Protein AF-A0A7S4S2N0-F1 (afdb_monomer_lite)

InterPro domains:
  IPR008011 Complex 1 LYR protein domain [PF05347] (11-69)

Structure (mmCIF, N/CA/C/O backbone):
data_AF-A0A7S4S2N0-F1
#
_entry.id   AF-A0A7S4S2N0-F1
#
loop_
_atom_site.group_PDB
_atom_site.id
_atom_site.type_symbol
_atom_site.label_atom_id
_atom_site.label_alt_id
_atom_site.label_comp_id
_atom_site.label_asym_id
_atom_site.label_entity_id
_atom_site.label_seq_id
_atom_site.pdbx_PDB_ins_code
_atom_site.Cartn_x
_atom_site.Cartn_y
_atom_site.Cartn_z
_atom_site.occupancy
_atom_site.B_iso_or_equiv
_atom_site.auth_seq_id
_atom_site.auth_comp_id
_atom_site.auth_asym_id
_atom_site.auth_atom_id
_atom_site.pdbx_PDB_model_num
ATOM 1 N N . MET A 1 1 ? -23.720 25.144 5.744 1.00 39.00 1 MET A N 1
ATOM 2 C CA . MET A 1 1 ? -22.690 24.247 5.183 1.00 39.00 1 MET A CA 1
ATOM 3 C C . MET A 1 1 ? -22.086 23.468 6.338 1.00 39.00 1 MET A C 1
ATOM 5 O O . MET A 1 1 ? -21.315 24.035 7.096 1.00 39.00 1 MET A O 1
ATOM 9 N N . GLN A 1 2 ? -22.540 22.234 6.559 1.00 34.19 2 GLN A N 1
ATOM 10 C CA . GLN A 1 2 ? -22.007 21.367 7.611 1.00 34.19 2 GLN A CA 1
ATOM 11 C C . GLN A 1 2 ? -20.698 20.764 7.105 1.00 34.19 2 GLN A C 1
ATOM 13 O O . GLN A 1 2 ? -20.710 19.821 6.316 1.00 34.19 2 GLN A O 1
ATOM 18 N N . SER A 1 3 ? -19.574 21.338 7.523 1.00 45.31 3 SER A N 1
ATOM 19 C CA . SER A 1 3 ? -18.269 20.690 7.458 1.00 45.31 3 SER A CA 1
ATOM 20 C C . SER A 1 3 ? -18.392 19.356 8.191 1.00 45.31 3 SER A C 1
ATOM 22 O O . SER A 1 3 ? -18.510 19.327 9.414 1.00 45.31 3 SER A O 1
ATOM 24 N N . HIS A 1 4 ? -18.441 18.252 7.445 1.00 44.16 4 HIS A N 1
ATOM 25 C CA . HIS A 1 4 ? -18.244 16.926 8.013 1.00 44.16 4 HIS A CA 1
ATOM 26 C C . HIS A 1 4 ? -16.818 16.924 8.555 1.00 44.16 4 HIS A C 1
ATOM 28 O O . HIS A 1 4 ? -15.862 16.750 7.801 1.00 44.16 4 HIS A O 1
ATOM 34 N N . ALA A 1 5 ? -16.660 17.241 9.841 1.00 56.06 5 ALA A N 1
ATOM 35 C CA . ALA A 1 5 ? -15.413 16.996 10.534 1.00 56.06 5 ALA A CA 1
ATOM 36 C C . ALA A 1 5 ? -15.112 15.513 10.305 1.00 56.06 5 ALA A C 1
ATOM 38 O O . ALA A 1 5 ? -15.935 14.671 10.660 1.00 56.06 5 ALA A O 1
ATOM 39 N N . ASN A 1 6 ? -14.013 15.221 9.604 1.00 67.06 6 ASN A N 1
ATOM 40 C CA . ASN A 1 6 ? -13.567 13.859 9.341 1.00 67.06 6 ASN A CA 1
ATOM 41 C C . ASN A 1 6 ? -13.319 13.194 10.693 1.00 67.06 6 ASN A C 1
ATOM 43 O O . ASN A 1 6 ? -12.246 13.343 11.276 1.00 67.06 6 ASN A O 1
ATOM 47 N N . GLU A 1 7 ? -14.340 12.526 11.218 1.00 80.88 7 GLU A N 1
ATOM 48 C CA . GLU A 1 7 ? -14.240 11.802 12.467 1.00 80.88 7 GLU A CA 1
ATOM 49 C C . GLU A 1 7 ? -13.175 10.726 12.287 1.00 80.88 7 GLU A C 1
ATOM 51 O O . GLU A 1 7 ? -13.220 9.916 11.352 1.00 80.88 7 GLU A O 1
ATOM 56 N N . ILE A 1 8 ? -12.167 10.747 13.158 1.00 86.94 8 ILE A N 1
ATOM 57 C CA . ILE A 1 8 ? -11.121 9.737 13.118 1.00 86.94 8 ILE A CA 1
ATOM 58 C C . ILE A 1 8 ? -11.738 8.437 13.611 1.00 86.94 8 ILE A C 1
ATOM 60 O O . ILE A 1 8 ? -11.900 8.210 14.810 1.00 86.94 8 ILE A O 1
ATOM 64 N N . THR A 1 9 ? -12.051 7.556 12.670 1.00 90.00 9 THR A N 1
ATOM 65 C CA . THR A 1 9 ? -12.516 6.214 12.996 1.00 90.00 9 THR A CA 1
ATOM 66 C C . THR A 1 9 ? -11.334 5.268 13.188 1.00 90.00 9 THR A C 1
ATOM 68 O O . THR A 1 9 ? -10.261 5.429 12.595 1.00 90.00 9 THR A O 1
ATOM 71 N N . ARG A 1 10 ? -11.553 4.197 13.959 1.00 85.75 10 ARG A N 1
ATOM 72 C CA . ARG A 1 10 ? -10.602 3.079 14.064 1.00 85.75 10 ARG A CA 1
ATOM 73 C C . ARG A 1 10 ? -10.224 2.519 12.689 1.00 85.75 10 ARG A C 1
ATOM 75 O O . ARG A 1 10 ? -9.077 2.133 12.489 1.00 85.75 10 ARG A O 1
ATOM 82 N N . GLN A 1 11 ? -11.170 2.490 11.748 1.00 83.94 11 GLN A N 1
ATOM 83 C CA . GLN A 1 11 ? -10.921 2.001 10.392 1.00 83.94 11 GLN A CA 1
ATOM 84 C C . GLN A 1 11 ? -9.956 2.907 9.630 1.00 83.94 11 GLN A C 1
ATOM 86 O O . GLN A 1 11 ? -9.038 2.403 8.993 1.00 83.94 11 GLN A O 1
ATOM 91 N N . THR A 1 12 ? -10.086 4.227 9.767 1.00 88.94 12 THR A N 1
ATOM 92 C CA . THR A 1 12 ? -9.158 5.190 9.158 1.00 88.94 12 THR A CA 1
ATOM 93 C C . THR A 1 12 ? -7.728 4.993 9.672 1.00 88.94 12 THR A C 1
ATOM 95 O O . THR A 1 12 ? -6.783 4.991 8.885 1.00 88.94 12 THR A O 1
ATOM 98 N N . ILE A 1 13 ? -7.561 4.765 10.980 1.00 91.12 13 ILE A N 1
ATOM 99 C CA . ILE A 1 13 ? -6.245 4.520 11.595 1.00 91.12 13 ILE A CA 1
ATOM 100 C C . ILE A 1 13 ? -5.651 3.196 11.105 1.00 91.12 13 ILE A C 1
ATOM 102 O O . ILE A 1 13 ? -4.482 3.153 10.723 1.00 91.12 13 ILE A O 1
ATOM 106 N N . LEU A 1 14 ? -6.446 2.121 11.091 1.00 88.50 14 LEU A N 1
ATOM 107 C CA . LEU A 1 14 ? -5.999 0.827 10.574 1.00 88.50 14 LEU A CA 1
ATOM 108 C C . LEU A 1 14 ? -5.617 0.922 9.099 1.00 88.50 14 LEU A C 1
ATOM 110 O O . LEU A 1 14 ? -4.581 0.403 8.706 1.00 88.50 14 LEU A O 1
ATOM 114 N N . HIS A 1 15 ? -6.406 1.626 8.293 1.00 88.00 15 HIS A N 1
ATOM 115 C CA . HIS A 1 15 ? -6.104 1.847 6.886 1.00 88.00 15 HIS A CA 1
ATOM 116 C C . HIS A 1 15 ? -4.772 2.589 6.698 1.00 88.00 15 HIS A C 1
ATOM 118 O O . HIS A 1 15 ? -3.944 2.177 5.886 1.00 88.00 15 HIS A O 1
ATOM 124 N N . LEU A 1 16 ? -4.519 3.639 7.486 1.00 94.00 16 LEU A N 1
ATOM 125 C CA . LEU A 1 16 ? -3.242 4.352 7.452 1.00 94.00 16 LEU A CA 1
ATOM 126 C C . LEU A 1 16 ? -2.070 3.444 7.852 1.00 94.00 16 LEU A C 1
ATOM 128 O O . LEU A 1 16 ? -1.062 3.404 7.150 1.00 94.00 16 LEU A O 1
ATOM 132 N N . TYR A 1 17 ? -2.222 2.672 8.929 1.00 93.06 17 TYR A N 1
ATOM 133 C CA . TYR A 1 17 ? -1.221 1.704 9.380 1.00 93.06 17 TYR A CA 1
ATOM 134 C C . TYR A 1 17 ? -0.858 0.692 8.285 1.00 93.06 17 TYR A C 1
ATOM 136 O O . TYR A 1 17 ? 0.320 0.498 7.974 1.00 93.06 17 TYR A O 1
ATOM 144 N N . LYS A 1 18 ? -1.873 0.100 7.646 1.00 89.12 18 LYS A N 1
ATOM 145 C CA . LYS A 1 18 ? -1.707 -0.863 6.551 1.00 89.12 18 LYS A CA 1
ATOM 146 C C . LYS A 1 18 ? -0.973 -0.240 5.362 1.00 89.12 18 LYS A C 1
ATOM 148 O O . LYS A 1 18 ? -0.023 -0.826 4.843 1.00 89.12 18 LYS A O 1
ATOM 153 N N . ARG A 1 19 ? -1.327 0.995 4.983 1.00 91.94 19 ARG A N 1
ATOM 154 C CA . ARG A 1 19 ? -0.626 1.740 3.922 1.00 91.94 19 ARG A CA 1
ATOM 155 C C . ARG A 1 19 ? 0.847 1.992 4.252 1.00 91.94 19 ARG A C 1
ATOM 157 O O . ARG A 1 19 ? 1.685 1.857 3.361 1.00 91.94 19 ARG A O 1
ATOM 164 N N . CYS A 1 20 ? 1.178 2.305 5.505 1.00 94.31 20 CYS A N 1
ATOM 165 C CA . CYS A 1 20 ? 2.568 2.453 5.945 1.00 94.31 20 CYS A CA 1
ATOM 166 C C . CYS A 1 20 ? 3.357 1.145 5.806 1.00 94.31 20 CYS A C 1
ATOM 168 O O . CYS A 1 20 ? 4.454 1.151 5.247 1.00 94.31 20 CYS A O 1
ATOM 170 N N . LEU A 1 21 ? 2.788 0.013 6.233 1.00 91.31 21 LEU A N 1
ATOM 171 C CA . LEU A 1 21 ? 3.431 -1.295 6.074 1.00 91.31 21 LEU A CA 1
ATOM 172 C C . LEU A 1 21 ? 3.603 -1.691 4.602 1.00 91.31 21 LEU A C 1
ATOM 174 O O . LEU A 1 21 ? 4.676 -2.158 4.215 1.00 91.31 21 LEU A O 1
ATOM 178 N N . LYS A 1 22 ? 2.587 -1.454 3.762 1.00 88.44 22 LYS A N 1
ATOM 179 C CA . LYS A 1 22 ? 2.668 -1.683 2.310 1.00 88.44 22 LYS A CA 1
ATOM 180 C C . LYS A 1 22 ? 3.804 -0.868 1.689 1.00 88.44 22 LYS A C 1
ATOM 182 O O . LYS A 1 22 ? 4.599 -1.402 0.920 1.00 88.44 22 LYS A O 1
ATOM 187 N N . SER A 1 23 ? 3.921 0.409 2.055 1.00 91.81 23 SER A N 1
ATOM 188 C CA . SER A 1 23 ? 5.011 1.270 1.586 1.00 91.81 23 SER A CA 1
ATOM 189 C C . SER A 1 23 ? 6.380 0.735 2.034 1.00 91.81 23 SER A C 1
ATOM 191 O O . SER A 1 23 ? 7.274 0.561 1.207 1.00 91.81 23 SER A O 1
ATOM 193 N N . ALA A 1 24 ? 6.523 0.325 3.301 1.00 92.50 24 ALA A N 1
ATOM 194 C CA . ALA A 1 24 ? 7.751 -0.304 3.797 1.00 92.50 24 ALA A CA 1
ATOM 195 C C . ALA A 1 24 ? 8.131 -1.574 3.010 1.00 92.50 24 ALA A C 1
ATOM 197 O O . ALA A 1 24 ? 9.301 -1.760 2.676 1.00 92.50 24 ALA A O 1
ATOM 198 N N . ASN A 1 25 ? 7.160 -2.409 2.626 1.00 88.06 25 ASN A N 1
ATOM 199 C CA . ASN A 1 25 ? 7.405 -3.622 1.835 1.00 88.06 25 ASN A CA 1
ATOM 200 C C . ASN A 1 25 ? 8.003 -3.357 0.449 1.00 88.06 25 ASN A C 1
ATOM 202 O O . ASN A 1 25 ? 8.715 -4.211 -0.081 1.00 88.06 25 ASN A O 1
ATOM 206 N N . ARG A 1 26 ? 7.789 -2.164 -0.117 1.00 87.88 26 ARG A N 1
ATOM 207 C CA . ARG A 1 26 ? 8.370 -1.756 -1.407 1.00 87.88 26 ARG A CA 1
ATOM 208 C C . ARG A 1 26 ? 9.853 -1.389 -1.304 1.00 87.88 26 ARG A C 1
ATOM 210 O O . ARG A 1 26 ? 10.491 -1.110 -2.322 1.00 87.88 26 ARG A O 1
ATOM 217 N N . ILE A 1 27 ? 10.432 -1.368 -0.101 1.00 89.38 27 ILE A N 1
ATOM 218 C CA . ILE A 1 27 ? 11.864 -1.134 0.093 1.00 89.38 27 ILE A CA 1
ATOM 219 C C . ILE A 1 27 ? 12.648 -2.373 -0.390 1.00 89.38 27 ILE A C 1
ATOM 221 O O . ILE A 1 27 ? 12.419 -3.474 0.117 1.00 89.38 27 ILE A O 1
ATOM 225 N N . PRO A 1 28 ? 13.591 -2.231 -1.345 1.00 86.81 28 PRO A N 1
ATOM 226 C CA . PRO A 1 28 ? 14.364 -3.351 -1.884 1.00 86.81 28 PRO A CA 1
ATOM 227 C C . PRO A 1 28 ? 15.290 -4.006 -0.857 1.00 86.81 28 PRO A C 1
ATOM 229 O O . PRO A 1 28 ? 15.389 -5.228 -0.833 1.00 86.81 28 PRO A O 1
ATOM 232 N N . SER A 1 29 ? 15.945 -3.212 -0.002 1.00 92.31 29 SER A N 1
ATOM 233 C CA . SER A 1 29 ? 16.803 -3.739 1.065 1.00 92.31 29 SER A CA 1
ATOM 234 C C . SER A 1 29 ? 15.953 -4.393 2.154 1.00 92.31 29 SER A C 1
ATOM 236 O O . SER A 1 29 ? 15.053 -3.760 2.708 1.00 92.31 29 SER A O 1
ATOM 238 N N . ILE A 1 30 ? 16.252 -5.657 2.461 1.00 90.06 30 ILE A N 1
ATOM 239 C CA . ILE A 1 30 ? 15.541 -6.440 3.478 1.00 90.06 30 ILE A CA 1
ATOM 240 C C . ILE A 1 30 ? 15.757 -5.835 4.867 1.00 90.06 30 ILE A C 1
ATOM 242 O O . ILE A 1 30 ? 14.791 -5.641 5.598 1.00 90.06 30 ILE A O 1
ATOM 246 N N . GLU A 1 31 ? 16.994 -5.476 5.211 1.00 92.94 31 GLU A N 1
ATOM 247 C CA . GLU A 1 31 ? 17.323 -4.863 6.505 1.00 92.94 31 GLU A CA 1
ATOM 248 C C . GLU A 1 31 ? 16.555 -3.555 6.710 1.00 92.94 31 GLU A C 1
ATOM 250 O O . GLU A 1 31 ? 15.905 -3.359 7.736 1.00 92.94 31 GLU A O 1
ATOM 255 N N . GLN A 1 32 ? 16.550 -2.687 5.693 1.00 91.25 32 GLN A N 1
ATOM 256 C CA . GLN A 1 32 ? 15.797 -1.436 5.749 1.00 91.25 32 GLN A CA 1
ATOM 257 C C . GLN A 1 32 ? 14.291 -1.694 5.835 1.00 91.25 32 GLN A C 1
ATOM 259 O O . GLN A 1 32 ? 13.607 -1.025 6.602 1.00 91.25 32 GLN A O 1
ATOM 264 N N . ARG A 1 33 ? 13.763 -2.669 5.087 1.00 92.38 33 ARG A N 1
ATOM 265 C CA . ARG A 1 33 ? 12.347 -3.047 5.154 1.00 92.38 33 ARG A CA 1
ATOM 266 C C . ARG A 1 33 ? 11.944 -3.447 6.570 1.00 92.38 33 ARG A C 1
ATOM 268 O O . ARG A 1 33 ? 10.968 -2.902 7.074 1.00 92.38 33 ARG A O 1
ATOM 275 N N . LEU A 1 34 ? 12.696 -4.346 7.206 1.00 90.00 34 LEU A N 1
ATOM 276 C CA . LEU A 1 34 ? 12.420 -4.801 8.572 1.00 90.00 34 LEU A CA 1
ATOM 277 C C . LEU A 1 34 ? 12.488 -3.640 9.569 1.00 90.00 34 LEU A C 1
ATOM 279 O O . LEU A 1 34 ? 11.567 -3.457 10.360 1.00 90.00 34 LEU A O 1
ATOM 283 N N . MET A 1 35 ? 13.521 -2.801 9.463 1.00 95.62 35 MET A N 1
ATOM 284 C CA . MET A 1 35 ? 13.670 -1.608 10.297 1.00 95.62 35 MET A CA 1
ATOM 285 C C . MET A 1 35 ? 12.466 -0.658 10.160 1.00 95.62 35 MET A C 1
ATOM 287 O O . MET A 1 35 ? 11.925 -0.193 11.161 1.00 95.62 35 MET A O 1
ATOM 291 N N . TYR A 1 36 ? 12.014 -0.373 8.934 1.00 94.19 36 TYR A N 1
ATOM 292 C CA . TYR A 1 36 ? 10.857 0.500 8.708 1.00 94.19 36 TYR A CA 1
ATOM 293 C C . TYR A 1 36 ? 9.540 -0.141 9.159 1.00 94.19 36 TYR A C 1
ATOM 295 O O . TYR A 1 36 ? 8.684 0.558 9.698 1.00 94.19 36 TYR A O 1
ATOM 303 N N . GLN A 1 37 ? 9.369 -1.453 8.980 1.00 91.50 37 GLN A N 1
ATOM 304 C CA . GLN A 1 37 ? 8.209 -2.173 9.507 1.00 91.50 37 GLN A CA 1
ATOM 305 C C . GLN A 1 37 ? 8.141 -2.068 11.033 1.00 91.50 37 GLN A C 1
ATOM 307 O O . GLN A 1 37 ? 7.090 -1.712 11.564 1.00 91.50 37 GLN A O 1
ATOM 312 N N . GLU A 1 38 ? 9.250 -2.319 11.733 1.00 92.94 38 GLU A N 1
ATOM 313 C CA . GLU A 1 38 ? 9.323 -2.200 13.191 1.00 92.94 38 GLU A CA 1
ATOM 314 C C . GLU A 1 38 ? 9.059 -0.760 13.647 1.00 92.94 38 GLU A C 1
ATOM 316 O O . GLU A 1 38 ? 8.256 -0.536 14.554 1.00 92.94 38 GLU A O 1
ATOM 321 N N . TYR A 1 39 ? 9.647 0.228 12.965 1.00 94.88 39 TYR A N 1
ATOM 322 C CA . TYR A 1 39 ? 9.410 1.645 13.240 1.00 94.88 39 TYR A CA 1
ATOM 323 C C . TYR A 1 39 ? 7.924 2.020 13.128 1.00 94.88 39 TYR A C 1
ATOM 325 O O . TYR A 1 39 ? 7.378 2.675 14.019 1.00 94.88 39 TYR A O 1
ATOM 333 N N . VAL A 1 40 ? 7.248 1.574 12.063 1.00 94.69 40 VAL A N 1
ATOM 334 C CA . VAL A 1 40 ? 5.807 1.797 11.867 1.00 94.69 40 VAL A CA 1
ATOM 335 C C . VAL A 1 40 ? 5.005 1.090 12.962 1.00 94.69 40 VAL A C 1
ATOM 337 O O . VAL A 1 40 ? 4.167 1.717 13.609 1.00 94.69 40 VAL A O 1
ATOM 340 N N . GLN A 1 41 ? 5.276 -0.191 13.219 1.00 93.00 41 GLN A N 1
ATOM 341 C CA . GLN A 1 41 ? 4.591 -0.974 14.253 1.00 93.00 41 GLN A CA 1
ATOM 342 C C . GLN A 1 41 ? 4.683 -0.316 15.629 1.00 93.00 41 GLN A C 1
ATOM 344 O O . GLN A 1 41 ? 3.670 -0.118 16.302 1.00 93.00 41 GLN A O 1
ATOM 349 N N . GLU A 1 42 ? 5.889 0.064 16.030 1.00 94.50 42 GLU A N 1
ATOM 350 C CA . GLU A 1 42 ? 6.155 0.689 17.317 1.00 94.50 42 GLU A CA 1
ATOM 351 C C . GLU A 1 42 ? 5.544 2.097 17.401 1.00 94.50 42 GLU A C 1
ATOM 353 O O . GLU A 1 42 ? 4.956 2.470 18.420 1.00 94.50 42 GLU A O 1
ATOM 358 N N . GLY A 1 43 ? 5.591 2.865 16.308 1.00 95.00 43 GLY A N 1
ATOM 359 C CA . GLY A 1 43 ? 4.991 4.194 16.215 1.00 95.00 43 GLY A CA 1
ATOM 360 C C . GLY A 1 43 ? 3.480 4.204 16.465 1.00 95.00 43 GLY A C 1
ATOM 361 O O . GLY A 1 43 ? 2.993 5.085 17.183 1.00 95.00 43 GLY A O 1
ATOM 362 N N . PHE A 1 44 ? 2.758 3.219 15.918 1.00 94.88 44 PHE A N 1
ATOM 363 C CA . PHE A 1 44 ? 1.322 3.033 16.152 1.00 94.88 44 PHE A CA 1
ATOM 364 C C . PHE A 1 44 ? 1.040 2.417 17.527 1.00 94.88 44 PHE A C 1
ATOM 366 O O . PHE A 1 44 ? 0.118 2.856 18.215 1.00 94.88 44 PHE A O 1
ATOM 373 N N . ARG A 1 45 ? 1.857 1.456 17.980 1.00 94.44 45 ARG A N 1
ATOM 374 C CA . ARG A 1 45 ? 1.704 0.810 19.294 1.00 94.44 45 ARG A CA 1
ATOM 375 C C . ARG A 1 45 ? 1.808 1.809 20.446 1.00 94.44 45 ARG A C 1
ATOM 377 O O . ARG A 1 45 ? 0.948 1.802 21.321 1.00 94.44 45 ARG A O 1
ATOM 384 N N . ARG A 1 46 ? 2.794 2.713 20.419 1.00 95.25 46 ARG A N 1
ATOM 385 C CA . ARG A 1 46 ? 2.974 3.767 21.442 1.00 95.25 46 ARG A CA 1
ATOM 386 C C . ARG A 1 46 ? 1.790 4.721 21.555 1.00 95.25 46 ARG A C 1
ATOM 388 O O . ARG A 1 46 ? 1.608 5.356 22.586 1.00 95.25 46 ARG A O 1
ATOM 395 N N . LYS A 1 47 ? 1.009 4.848 20.485 1.00 94.44 47 LYS A N 1
ATOM 396 C CA . LYS A 1 47 ? -0.121 5.775 20.383 1.00 94.44 47 LYS A CA 1
ATOM 397 C C . LYS A 1 47 ? -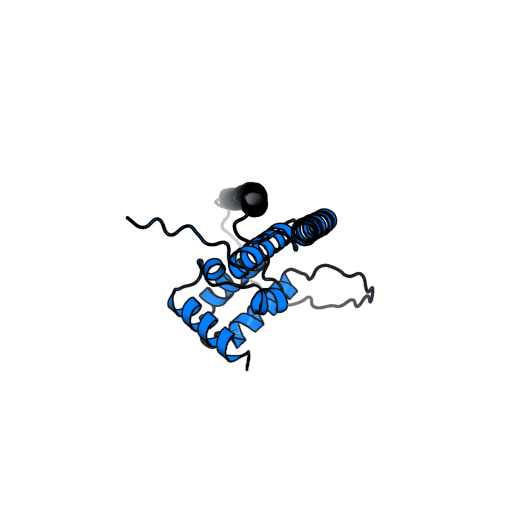1.473 5.072 20.473 1.00 94.44 47 LYS A C 1
ATOM 399 O O . LYS A 1 47 ? -2.499 5.711 20.272 1.00 94.44 47 LYS A O 1
ATOM 404 N N . ARG A 1 48 ? -1.481 3.771 20.787 1.00 91.19 48 ARG A N 1
ATOM 405 C CA . ARG A 1 48 ? -2.691 2.939 20.829 1.00 91.19 48 ARG A CA 1
ATOM 406 C C . ARG A 1 48 ? -3.738 3.466 21.806 1.00 91.19 48 ARG A C 1
ATOM 408 O O . ARG A 1 48 ? -4.926 3.364 21.524 1.00 91.19 48 ARG A O 1
ATOM 415 N N . ASP A 1 49 ? -3.292 4.017 22.929 1.00 92.62 49 ASP A N 1
ATOM 416 C CA . ASP A 1 49 ? -4.177 4.434 24.016 1.00 92.62 49 ASP A CA 1
ATOM 417 C C . ASP A 1 49 ? -4.628 5.906 23.874 1.00 92.62 49 ASP A C 1
ATOM 419 O O . ASP A 1 49 ? -5.329 6.428 24.740 1.00 92.62 49 ASP A O 1
ATOM 423 N N . LEU A 1 50 ? -4.258 6.587 22.776 1.00 91.50 50 LEU A N 1
ATOM 424 C CA . LEU A 1 50 ? -4.760 7.928 22.475 1.00 91.50 50 LEU A CA 1
ATOM 425 C C . LEU A 1 50 ? -6.241 7.871 22.092 1.00 91.50 50 LEU A C 1
ATOM 427 O O . LEU A 1 50 ? -6.648 7.109 21.213 1.00 91.50 50 LEU A O 1
ATOM 431 N N . TRP A 1 51 ? -7.047 8.732 22.709 1.00 88.00 51 TRP A N 1
ATOM 432 C CA . TRP A 1 51 ? -8.452 8.861 22.340 1.00 88.00 51 TRP A CA 1
ATOM 433 C C . TRP A 1 51 ? -8.619 9.533 20.979 1.00 88.00 51 TRP A C 1
ATOM 435 O O . TRP A 1 51 ? -7.905 10.482 20.630 1.00 88.00 51 TRP A O 1
ATOM 445 N N . ALA A 1 52 ? -9.609 9.043 20.231 1.00 83.38 52 ALA A N 1
ATOM 446 C CA . ALA A 1 52 ? -10.017 9.628 18.964 1.00 83.38 52 ALA A CA 1
ATOM 447 C C . ALA A 1 52 ? -10.377 11.112 19.147 1.00 83.38 52 ALA A C 1
ATOM 449 O O . ALA A 1 52 ? -10.899 11.515 20.186 1.00 83.38 52 ALA A O 1
ATOM 450 N N . ASN A 1 53 ? -10.086 11.923 18.128 1.00 85.31 53 ASN A N 1
ATOM 451 C CA . ASN A 1 53 ? -10.375 13.363 18.073 1.00 85.31 53 ASN A CA 1
ATOM 452 C C . ASN A 1 53 ? -9.619 14.248 19.085 1.00 85.31 53 ASN A C 1
ATOM 454 O O . ASN A 1 53 ? -9.892 15.444 19.175 1.00 85.31 53 ASN A O 1
ATOM 458 N N . THR A 1 54 ? -8.637 13.712 19.815 1.00 91.81 54 THR A N 1
ATOM 459 C CA . THR A 1 54 ? -7.706 14.554 20.580 1.00 91.81 54 THR A CA 1
ATOM 460 C C . THR A 1 54 ? -6.733 15.277 19.636 1.00 91.81 54 THR A C 1
ATOM 462 O O . THR A 1 54 ? -6.346 14.704 18.611 1.00 91.81 54 THR A O 1
ATOM 465 N N . PRO A 1 55 ? -6.279 16.506 19.957 1.00 92.12 55 PRO A N 1
ATOM 466 C CA . PRO A 1 55 ? -5.247 17.195 19.175 1.00 92.12 55 PRO A CA 1
ATOM 467 C C . PRO A 1 55 ? -3.983 16.349 18.980 1.00 92.12 55 PRO A C 1
ATOM 469 O O . PRO A 1 55 ? -3.377 16.369 17.914 1.00 92.12 55 PRO A O 1
ATOM 472 N N . GLN A 1 56 ? -3.622 15.550 19.987 1.00 93.19 56 GLN A N 1
ATOM 473 C CA . GLN A 1 56 ? -2.490 14.629 19.943 1.00 93.19 56 GLN A CA 1
ATOM 474 C C . GLN A 1 56 ? -2.711 13.487 18.942 1.00 93.19 56 GLN A C 1
ATOM 476 O O . GLN A 1 56 ? -1.794 13.157 18.193 1.00 93.19 56 GLN A O 1
ATOM 481 N N . ALA A 1 57 ? -3.911 12.895 18.894 1.00 91.50 57 ALA A N 1
ATOM 482 C CA . ALA A 1 57 ? -4.240 11.867 17.906 1.00 91.50 57 ALA A CA 1
ATOM 483 C C . ALA A 1 57 ? -4.269 12.436 16.479 1.00 91.50 57 ALA A C 1
ATOM 485 O O . ALA A 1 57 ? -3.754 11.805 15.559 1.00 91.50 57 ALA A O 1
ATOM 486 N N . LEU A 1 58 ? -4.819 13.642 16.301 1.00 91.31 58 LEU A N 1
ATOM 487 C CA . LEU A 1 58 ? -4.832 14.348 15.016 1.00 91.31 58 LEU A CA 1
ATOM 488 C C . LEU A 1 58 ? -3.411 14.642 14.519 1.00 91.31 58 LEU A C 1
ATOM 490 O O . LEU A 1 58 ? -3.089 14.316 13.378 1.00 91.31 58 LEU A O 1
ATOM 494 N N . ALA A 1 59 ? -2.552 15.186 15.384 1.00 92.81 59 ALA A N 1
ATOM 495 C CA . ALA A 1 59 ? -1.149 15.437 15.062 1.00 92.81 59 ALA A CA 1
ATOM 496 C C . ALA A 1 59 ? -0.418 14.136 14.703 1.00 92.81 59 ALA A C 1
ATOM 498 O O . ALA A 1 59 ? 0.247 14.062 13.680 1.00 92.81 59 ALA A O 1
ATOM 499 N N . ALA A 1 60 ? -0.622 13.068 15.478 1.00 93.88 60 ALA A N 1
ATOM 500 C CA . ALA A 1 60 ? -0.014 11.772 15.198 1.00 93.88 60 ALA A CA 1
ATOM 501 C C . ALA A 1 60 ? -0.431 11.169 13.847 1.00 93.88 60 ALA A C 1
ATOM 503 O O . ALA A 1 60 ? 0.382 10.526 13.184 1.00 93.88 60 ALA A O 1
ATOM 504 N N . ILE A 1 61 ? -1.695 11.344 13.454 1.00 94.12 61 ILE A N 1
ATOM 505 C CA . ILE A 1 61 ? -2.199 10.891 12.154 1.00 94.12 61 ILE A CA 1
ATOM 506 C C . ILE A 1 61 ? -1.601 11.733 11.031 1.00 94.12 61 ILE A C 1
ATOM 508 O O . ILE A 1 61 ? -1.145 11.159 10.045 1.00 94.12 61 ILE A O 1
ATOM 512 N N . SER A 1 62 ? -1.554 13.057 11.201 1.00 94.31 62 SER A N 1
ATOM 513 C CA . SER A 1 62 ? -0.920 13.971 10.247 1.00 94.31 62 SER A CA 1
ATOM 514 C C . SER A 1 62 ? 0.552 13.614 10.029 1.00 94.31 62 SER A C 1
ATOM 516 O O . SER A 1 62 ? 0.981 13.458 8.889 1.00 94.31 62 SER A O 1
ATOM 518 N N . ASP A 1 63 ? 1.306 13.390 11.107 1.00 94.44 63 ASP A N 1
ATOM 519 C CA . ASP A 1 63 ? 2.714 12.984 11.041 1.00 94.44 63 ASP A CA 1
ATOM 520 C C . ASP A 1 63 ? 2.880 11.658 10.284 1.00 94.44 63 ASP A C 1
ATOM 522 O O . ASP A 1 63 ? 3.751 11.520 9.425 1.00 94.44 63 ASP A O 1
ATOM 526 N N . ALA A 1 64 ? 2.034 10.665 10.577 1.00 95.06 64 ALA A N 1
ATOM 527 C CA . ALA A 1 64 ? 2.079 9.371 9.899 1.00 95.06 64 ALA A CA 1
ATOM 528 C C . ALA A 1 64 ? 1.727 9.482 8.403 1.00 95.06 64 ALA A C 1
ATOM 530 O O . ALA A 1 64 ? 2.333 8.793 7.580 1.00 95.06 64 ALA A O 1
ATOM 531 N N . GLN A 1 65 ? 0.783 10.355 8.036 1.00 95.50 65 GLN A N 1
ATOM 532 C CA . GLN A 1 65 ? 0.454 10.650 6.639 1.00 95.50 65 GLN A CA 1
ATOM 533 C C . GLN A 1 65 ? 1.629 11.307 5.914 1.00 95.50 65 GLN A C 1
ATOM 535 O O . GLN A 1 65 ? 2.006 10.845 4.839 1.00 95.50 65 GLN A O 1
ATOM 540 N N . GLU A 1 66 ? 2.261 12.310 6.521 1.00 94.62 66 GLU A N 1
ATOM 541 C CA . GLU A 1 66 ? 3.416 12.987 5.934 1.00 94.62 66 GLU A CA 1
ATOM 542 C C . GLU A 1 66 ? 4.592 12.017 5.730 1.00 94.62 66 GLU A C 1
ATOM 544 O O . GLU A 1 66 ? 5.237 12.006 4.679 1.00 94.62 66 GLU A O 1
ATOM 549 N N . GLN A 1 67 ? 4.859 11.147 6.708 1.00 92.19 67 GLN A N 1
ATOM 550 C CA . GLN A 1 67 ? 5.889 10.115 6.578 1.00 92.19 67 GLN A CA 1
ATOM 551 C C . GLN A 1 67 ? 5.595 9.152 5.423 1.00 92.19 67 GLN A C 1
ATOM 553 O O . GLN A 1 67 ? 6.492 8.846 4.632 1.00 92.19 67 GLN A O 1
ATOM 558 N N . LEU A 1 68 ? 4.344 8.706 5.291 1.00 94.75 68 LEU A N 1
ATOM 559 C CA . LEU A 1 68 ? 3.910 7.848 4.191 1.00 94.75 68 LEU A CA 1
ATOM 560 C C . LEU A 1 68 ? 4.058 8.541 2.828 1.00 94.75 68 LEU A C 1
ATOM 562 O O . LEU A 1 68 ? 4.518 7.922 1.868 1.00 94.75 68 LEU A O 1
ATOM 566 N N . GLU A 1 69 ? 3.696 9.819 2.726 1.00 93.75 69 GLU A N 1
ATOM 567 C CA . GLU A 1 69 ? 3.865 10.612 1.504 1.00 93.75 69 GLU A CA 1
ATOM 568 C C . GLU A 1 69 ? 5.338 10.743 1.116 1.00 93.75 69 GLU A C 1
ATOM 570 O O . GLU A 1 69 ? 5.694 10.484 -0.036 1.00 93.75 69 GLU A O 1
ATOM 575 N N . ARG A 1 70 ? 6.213 11.039 2.084 1.00 91.75 70 ARG A N 1
ATOM 576 C CA . ARG A 1 70 ? 7.666 11.080 1.868 1.00 91.75 70 ARG A CA 1
ATOM 577 C C . ARG A 1 70 ? 8.200 9.731 1.384 1.00 91.75 70 ARG A C 1
ATOM 579 O O . ARG A 1 70 ? 8.973 9.696 0.429 1.00 91.75 70 ARG A O 1
ATOM 586 N N . MET A 1 71 ? 7.774 8.615 1.983 1.00 92.06 71 MET A N 1
ATOM 587 C CA . MET A 1 71 ? 8.165 7.277 1.515 1.00 92.06 71 MET A CA 1
ATOM 588 C C . MET A 1 71 ? 7.713 7.034 0.072 1.00 92.06 71 MET A C 1
ATOM 590 O O . MET A 1 71 ? 8.524 6.665 -0.780 1.00 92.06 71 MET A O 1
ATOM 594 N N . ASN A 1 72 ? 6.442 7.303 -0.232 1.00 89.25 72 ASN A N 1
ATOM 595 C CA . ASN A 1 72 ? 5.879 7.117 -1.570 1.00 89.25 72 ASN A CA 1
ATOM 596 C C . ASN A 1 72 ? 6.576 7.988 -2.624 1.00 89.25 72 ASN A C 1
ATOM 598 O O . ASN A 1 72 ? 6.818 7.513 -3.735 1.00 89.25 72 ASN A O 1
ATOM 602 N N . TYR A 1 73 ? 6.972 9.212 -2.269 1.00 92.19 73 TYR A N 1
ATOM 603 C CA . TYR A 1 73 ? 7.792 10.068 -3.122 1.00 92.19 73 TYR A CA 1
ATOM 604 C C . TYR A 1 73 ? 9.126 9.398 -3.487 1.00 92.19 73 TYR A C 1
ATOM 606 O O . TYR A 1 73 ? 9.466 9.297 -4.667 1.00 92.19 73 TYR A O 1
ATOM 614 N N . TYR A 1 74 ? 9.859 8.848 -2.513 1.00 90.31 74 TYR A N 1
ATOM 615 C CA . TYR A 1 74 ? 11.117 8.146 -2.795 1.00 90.31 74 TYR A CA 1
ATOM 616 C C . TYR A 1 74 ? 10.929 6.861 -3.611 1.00 90.31 74 TYR A C 1
ATOM 618 O O . TYR A 1 74 ? 11.810 6.505 -4.402 1.00 90.31 74 TYR A O 1
ATOM 626 N N . HIS A 1 75 ? 9.810 6.151 -3.443 1.00 87.94 75 HIS A N 1
ATOM 627 C CA . HIS A 1 75 ? 9.477 5.012 -4.302 1.00 87.94 75 HIS A CA 1
ATOM 628 C C . HIS A 1 75 ? 9.252 5.458 -5.752 1.00 87.94 75 HIS A C 1
ATOM 630 O O . HIS A 1 75 ? 9.863 4.878 -6.649 1.00 87.94 75 HIS A O 1
ATOM 636 N N . SER A 1 76 ? 8.491 6.535 -5.963 1.00 90.06 76 SER A N 1
ATOM 637 C CA . SER A 1 76 ? 8.226 7.112 -7.288 1.00 90.06 76 SER A CA 1
ATOM 638 C C . SER A 1 76 ? 9.512 7.535 -8.009 1.00 90.06 76 SER A C 1
ATOM 640 O O . SER A 1 76 ? 9.774 7.094 -9.127 1.00 90.06 76 SER A O 1
ATOM 642 N N . ILE A 1 77 ? 10.396 8.285 -7.337 1.00 92.25 77 ILE A N 1
ATOM 643 C CA . ILE A 1 77 ? 11.688 8.701 -7.916 1.00 92.25 77 ILE A CA 1
ATOM 644 C C . ILE A 1 77 ? 12.538 7.490 -8.331 1.00 92.25 77 ILE A C 1
ATOM 646 O O . ILE A 1 77 ? 13.207 7.508 -9.365 1.00 92.25 77 ILE A O 1
ATOM 650 N N . ARG A 1 78 ? 12.523 6.415 -7.539 1.00 89.81 78 ARG A N 1
ATOM 651 C CA . ARG A 1 78 ? 13.272 5.186 -7.840 1.00 89.81 78 ARG A CA 1
ATOM 652 C C . ARG A 1 78 ? 12.675 4.406 -9.009 1.00 89.81 78 ARG A C 1
ATOM 654 O O . ARG A 1 78 ? 13.412 3.777 -9.762 1.00 89.81 78 ARG A O 1
ATOM 661 N N . GLU A 1 79 ? 11.354 4.395 -9.134 1.00 84.81 79 GLU A N 1
ATOM 662 C CA . GLU A 1 79 ? 10.646 3.782 -10.261 1.00 84.81 79 GLU A CA 1
ATOM 663 C C . GLU A 1 79 ? 10.916 4.532 -11.560 1.00 84.81 79 GLU A C 1
ATOM 665 O O . GLU A 1 79 ? 11.279 3.897 -12.547 1.00 84.81 79 GLU A O 1
ATOM 670 N N . MET A 1 80 ? 10.866 5.867 -11.532 1.00 87.19 80 MET A N 1
ATOM 671 C CA . MET A 1 80 ? 11.231 6.702 -12.677 1.00 87.19 80 MET A CA 1
ATOM 672 C C . MET A 1 80 ? 12.655 6.422 -13.165 1.00 87.19 80 MET A C 1
ATOM 674 O O . MET A 1 80 ? 12.849 6.173 -14.351 1.00 87.19 80 MET A O 1
ATOM 678 N N . LYS A 1 81 ? 13.640 6.382 -12.256 1.00 90.75 81 LYS A N 1
ATOM 679 C CA . LYS A 1 81 ? 15.039 6.091 -12.617 1.00 90.75 81 LYS A CA 1
ATOM 680 C C . LYS A 1 81 ? 15.206 4.719 -13.273 1.00 90.75 81 LYS A C 1
ATOM 682 O O . LYS A 1 81 ? 15.859 4.616 -14.306 1.00 90.75 81 LYS A O 1
ATOM 687 N N . ARG A 1 82 ? 14.573 3.678 -12.717 1.00 84.25 82 ARG A N 1
ATOM 688 C CA . ARG A 1 82 ? 14.602 2.326 -13.305 1.00 84.25 82 ARG A CA 1
ATOM 689 C C . ARG A 1 82 ? 13.980 2.294 -14.699 1.00 84.25 82 ARG A C 1
ATOM 691 O O . ARG A 1 82 ? 14.491 1.612 -15.581 1.00 84.25 82 ARG A O 1
ATOM 698 N N . GLU A 1 83 ? 12.886 3.018 -14.905 1.00 84.50 83 GLU A N 1
ATOM 699 C CA . GLU A 1 83 ? 12.216 3.072 -16.204 1.00 84.50 83 GLU A CA 1
ATOM 700 C C . GLU A 1 83 ? 13.035 3.850 -17.245 1.00 84.50 83 GLU A C 1
ATOM 702 O O . GLU A 1 83 ? 13.115 3.436 -18.400 1.00 84.50 83 GLU A O 1
ATOM 707 N N . GLU A 1 84 ? 13.692 4.942 -16.849 1.00 89.69 84 GLU A N 1
ATOM 708 C CA . GLU A 1 84 ? 14.634 5.671 -17.705 1.00 89.69 84 GLU A CA 1
ATOM 709 C C . GLU A 1 84 ? 15.823 4.799 -18.125 1.00 89.69 84 GLU A C 1
ATOM 711 O O . GLU A 1 84 ? 16.179 4.773 -19.303 1.00 89.69 84 GLU A O 1
ATOM 716 N N . GLU A 1 85 ? 16.414 4.049 -17.193 1.00 87.56 85 GLU A N 1
ATOM 717 C CA . GLU A 1 85 ? 17.490 3.092 -17.482 1.00 87.56 85 GLU A CA 1
ATOM 718 C C . GLU A 1 85 ? 17.018 1.985 -18.428 1.00 87.56 85 GLU A C 1
ATOM 720 O O . GLU A 1 85 ? 17.696 1.670 -19.405 1.00 87.56 85 GLU A O 1
ATOM 725 N N . ARG A 1 86 ? 15.816 1.441 -18.203 1.00 83.44 86 ARG A N 1
ATOM 726 C CA . ARG A 1 86 ? 15.220 0.428 -19.081 1.00 83.44 86 ARG A CA 1
ATOM 727 C C . ARG A 1 86 ? 15.036 0.954 -20.504 1.00 83.44 86 ARG A C 1
ATOM 729 O O . ARG A 1 86 ? 15.355 0.245 -21.455 1.00 83.44 86 ARG A O 1
ATOM 736 N N . LYS A 1 87 ? 14.563 2.196 -20.655 1.00 86.94 87 LYS A N 1
ATOM 737 C CA . LYS A 1 87 ? 14.410 2.854 -21.961 1.00 86.94 87 LYS A CA 1
ATOM 738 C C . LYS A 1 87 ? 15.752 3.094 -22.647 1.00 86.94 87 LYS A C 1
ATOM 740 O O . LYS A 1 87 ? 15.852 2.814 -23.834 1.00 86.94 87 LYS A O 1
ATOM 745 N N . LYS A 1 88 ? 16.776 3.546 -21.913 1.00 88.31 88 LYS A N 1
ATOM 746 C CA . LYS A 1 88 ? 18.140 3.730 -22.444 1.00 88.31 88 LYS A CA 1
ATOM 747 C C . LYS A 1 88 ? 18.755 2.413 -22.915 1.00 88.31 88 LYS A C 1
ATOM 749 O O . LYS A 1 88 ? 19.325 2.351 -23.998 1.00 88.31 88 LYS A O 1
ATOM 754 N N . ASN A 1 89 ? 18.598 1.348 -22.131 1.00 81.69 89 ASN A N 1
ATOM 755 C CA . ASN A 1 89 ? 19.086 0.023 -22.508 1.00 81.69 89 ASN A CA 1
ATOM 756 C C . ASN A 1 89 ? 18.338 -0.513 -23.736 1.00 81.69 89 ASN A C 1
ATOM 758 O O . ASN A 1 89 ? 18.950 -1.102 -24.622 1.00 81.69 89 ASN A O 1
ATOM 762 N N . GLN A 1 90 ? 17.028 -0.266 -23.821 1.00 81.19 90 GLN A N 1
ATOM 763 C CA . GLN A 1 90 ? 16.222 -0.646 -24.978 1.00 81.19 90 GLN A CA 1
ATOM 764 C C . GLN A 1 90 ? 16.609 0.141 -26.239 1.00 81.19 90 GLN A C 1
ATOM 766 O O . GLN A 1 90 ? 16.727 -0.462 -27.300 1.00 81.19 90 GLN A O 1
ATOM 771 N N . SER A 1 91 ? 16.845 1.454 -26.141 1.00 78.94 91 SER A N 1
ATOM 772 C CA . SER A 1 91 ? 17.283 2.264 -27.285 1.00 78.94 91 SER A CA 1
ATOM 773 C C . SER A 1 91 ? 18.681 1.870 -27.758 1.00 78.94 91 SER A C 1
ATOM 775 O O . SER A 1 91 ? 18.885 1.706 -28.953 1.00 78.94 91 SER A O 1
ATOM 777 N N . HIS A 1 92 ? 19.611 1.626 -26.830 1.00 78.06 92 HIS A N 1
ATOM 778 C CA . HIS A 1 92 ? 20.961 1.157 -27.153 1.00 78.06 92 HIS A CA 1
ATOM 779 C C . HIS A 1 92 ? 20.945 -0.214 -27.848 1.00 78.06 92 HIS A C 1
ATOM 781 O O . HIS A 1 92 ? 21.720 -0.462 -28.765 1.00 78.06 92 HIS A O 1
ATOM 787 N N . PHE A 1 93 ? 20.040 -1.110 -27.446 1.00 76.44 93 PHE A N 1
ATOM 788 C CA . PHE A 1 93 ? 19.869 -2.404 -28.107 1.00 76.44 93 PHE A CA 1
ATOM 789 C C . PHE A 1 93 ? 19.325 -2.273 -29.540 1.00 76.44 93 PHE A C 1
ATOM 791 O O . PHE A 1 93 ? 19.776 -2.993 -30.426 1.00 76.44 93 PHE A O 1
ATOM 798 N N . ILE A 1 94 ? 18.387 -1.349 -29.784 1.00 71.75 94 ILE A N 1
ATOM 799 C CA . ILE A 1 94 ? 17.856 -1.080 -31.133 1.00 71.75 94 ILE A CA 1
ATOM 800 C C . ILE A 1 94 ? 18.947 -0.482 -32.032 1.00 71.75 94 ILE A C 1
ATOM 802 O O . ILE A 1 94 ? 19.148 -0.961 -33.144 1.00 71.75 94 ILE A O 1
ATOM 806 N N . GLU A 1 95 ? 19.718 0.480 -31.526 1.00 71.50 95 GLU A N 1
ATOM 807 C CA . GLU A 1 95 ? 20.818 1.119 -32.263 1.00 71.50 95 GLU A CA 1
ATOM 808 C C . GLU A 1 95 ? 21.930 0.115 -32.639 1.00 71.50 95 GLU A C 1
ATOM 810 O O . GLU A 1 95 ? 22.489 0.167 -33.736 1.00 71.50 95 GLU A O 1
ATOM 815 N N . GLN A 1 96 ? 22.202 -0.875 -31.780 1.00 63.34 96 GLN A N 1
ATOM 816 C CA . GLN A 1 96 ? 23.126 -1.976 -32.090 1.00 63.34 96 GLN A CA 1
ATOM 817 C C . GLN A 1 96 ? 22.600 -2.951 -33.154 1.00 63.34 96 GLN A C 1
ATOM 819 O O . GLN A 1 96 ? 23.392 -3.518 -33.904 1.00 63.34 96 GLN A O 1
ATOM 824 N N . GLN A 1 97 ? 21.283 -3.156 -33.255 1.00 58.91 97 GLN A N 1
ATOM 825 C CA . GLN A 1 97 ? 20.716 -3.951 -34.349 1.00 58.91 97 GLN A CA 1
ATOM 826 C C . GLN A 1 97 ? 20.712 -3.181 -35.673 1.00 58.91 97 GLN A C 1
ATOM 828 O O . GLN A 1 97 ? 21.039 -3.758 -36.705 1.00 58.91 97 GLN A O 1
ATOM 833 N N . GLU A 1 98 ? 20.409 -1.883 -35.669 1.00 58.84 98 GLU A N 1
ATOM 834 C CA . GLU A 1 98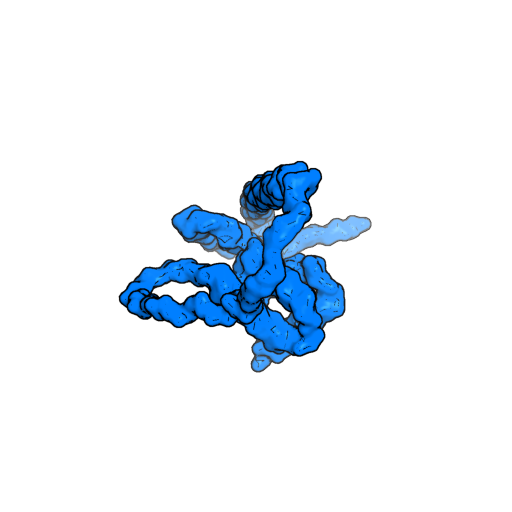 ? 20.396 -1.070 -36.895 1.00 58.84 98 GLU A CA 1
ATOM 835 C C . GLU A 1 98 ? 21.803 -0.875 -37.486 1.00 58.84 98 GLU A C 1
ATOM 837 O O . GLU A 1 98 ? 21.975 -0.915 -38.703 1.00 58.84 98 GLU A O 1
ATOM 842 N N . THR A 1 99 ? 22.832 -0.770 -36.641 1.00 58.53 99 THR A N 1
ATOM 843 C CA . THR A 1 99 ? 24.238 -0.725 -37.084 1.00 58.53 99 THR A CA 1
ATOM 844 C C . THR A 1 99 ? 24.733 -2.062 -37.647 1.00 58.53 99 THR A C 1
ATOM 846 O O . THR A 1 99 ? 25.504 -2.061 -38.602 1.00 58.53 99 THR A O 1
ATOM 849 N N . ALA A 1 100 ? 24.235 -3.201 -37.151 1.00 53.25 100 ALA A N 1
ATOM 850 C CA . ALA A 1 100 ? 24.558 -4.526 -37.694 1.00 53.25 100 ALA A CA 1
ATOM 851 C C . ALA A 1 100 ? 23.843 -4.841 -39.028 1.00 53.25 100 ALA A C 1
ATOM 853 O O . ALA A 1 100 ? 24.356 -5.614 -39.837 1.00 53.25 100 ALA A O 1
ATOM 854 N N . TRP A 1 101 ? 22.677 -4.237 -39.288 1.00 49.84 101 TRP A N 1
ATOM 855 C CA . TRP A 1 101 ? 21.946 -4.386 -40.557 1.00 49.84 101 TRP A CA 1
ATOM 856 C C . TRP A 1 101 ? 22.414 -3.418 -41.660 1.00 49.84 101 TRP A C 1
ATOM 858 O O . TRP A 1 101 ? 22.081 -3.625 -42.825 1.00 49.84 101 TRP A O 1
ATOM 868 N N . GLY A 1 102 ? 23.213 -2.397 -41.326 1.00 46.31 102 GLY A N 1
ATOM 869 C CA . GLY A 1 102 ? 23.759 -1.423 -42.281 1.00 46.31 102 GLY A CA 1
ATOM 870 C C . GLY A 1 102 ? 25.026 -1.860 -43.034 1.00 46.31 102 GLY A C 1
ATOM 871 O O . GLY A 1 102 ? 25.369 -1.236 -44.034 1.00 46.31 102 GLY A O 1
ATOM 872 N N . GLU A 1 103 ? 25.712 -2.926 -42.601 1.00 46.69 103 GLU A N 1
ATOM 873 C CA . GLU A 1 103 ? 26.963 -3.402 -43.229 1.00 46.69 103 GLU A CA 1
ATOM 874 C C . GLU A 1 103 ? 26.797 -4.650 -44.120 1.00 46.69 103 GLU A C 1
ATOM 876 O O . GLU A 1 103 ? 27.730 -5.028 -44.824 1.00 46.69 103 GLU A O 1
ATOM 881 N N . ASN A 1 104 ? 25.605 -5.252 -44.191 1.00 47.66 104 ASN A N 1
ATOM 882 C CA . ASN A 1 104 ? 25.334 -6.440 -45.019 1.00 47.66 104 ASN A CA 1
ATOM 883 C C . ASN A 1 104 ? 24.571 -6.128 -46.318 1.00 47.66 104 ASN A C 1
ATOM 885 O O . ASN A 1 104 ? 23.729 -6.906 -46.760 1.00 47.66 104 ASN A O 1
ATOM 889 N N . GLN A 1 105 ? 24.875 -5.000 -46.965 1.00 44.50 105 GLN A N 1
ATOM 890 C CA . GLN A 1 105 ? 24.339 -4.665 -48.292 1.00 44.50 105 GLN A CA 1
ATOM 891 C C . GLN A 1 105 ? 25.451 -4.508 -49.341 1.00 44.50 105 GLN A C 1
ATOM 893 O O . GLN A 1 105 ? 25.478 -3.557 -50.105 1.00 44.50 105 GLN A O 1
ATOM 898 N N . THR A 1 106 ? 26.406 -5.442 -49.361 1.00 47.06 106 THR A N 1
ATOM 899 C CA . THR A 1 106 ? 27.217 -5.809 -50.544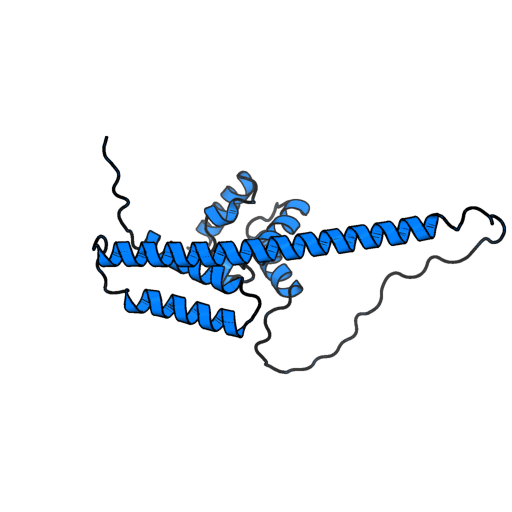 1.00 47.06 106 THR A CA 1
ATOM 900 C C . THR A 1 106 ? 27.851 -7.179 -50.306 1.00 47.06 106 THR A C 1
ATOM 902 O O . THR A 1 106 ? 29.028 -7.275 -49.972 1.00 47.06 106 THR A O 1
ATOM 905 N N . LYS A 1 107 ? 27.043 -8.238 -50.426 1.00 45.12 107 LYS A N 1
ATOM 906 C CA . LYS A 1 107 ? 27.439 -9.614 -50.789 1.00 45.12 107 LYS A CA 1
ATOM 907 C C . LYS A 1 107 ? 26.210 -10.513 -50.664 1.00 45.12 107 LYS A C 1
ATOM 909 O O . LYS A 1 107 ? 26.037 -11.240 -49.694 1.00 45.12 107 LYS A O 1
ATOM 914 N N . GLU A 1 108 ? 25.336 -10.418 -51.656 1.00 47.97 108 GLU A N 1
ATOM 915 C CA . GLU A 1 108 ? 24.559 -11.585 -52.053 1.00 47.97 108 GLU A CA 1
ATOM 916 C C . GLU A 1 108 ? 25.477 -12.421 -52.943 1.00 47.97 108 GLU A C 1
ATOM 918 O O . GLU A 1 108 ? 25.948 -11.917 -53.958 1.00 47.97 108 GLU A O 1
ATOM 923 N N . GLU A 1 109 ? 25.806 -13.633 -52.504 1.00 45.84 109 GLU A N 1
ATOM 924 C CA . GLU A 1 109 ? 25.699 -14.873 -53.286 1.00 45.84 109 GLU A CA 1
ATOM 925 C C . GLU A 1 109 ? 26.318 -16.032 -52.489 1.00 45.84 109 GLU A C 1
ATOM 927 O O . GLU A 1 109 ? 27.405 -15.894 -51.934 1.00 45.84 109 GLU A O 1
ATOM 932 N N . GLU A 1 110 ? 25.600 -17.165 -52.483 1.00 42.81 110 GLU A N 1
ATOM 933 C CA . GLU A 1 110 ? 26.000 -18.494 -51.980 1.00 42.81 110 GLU A CA 1
ATOM 934 C C . GLU A 1 110 ? 25.997 -18.637 -50.436 1.00 42.81 110 GLU A C 1
ATOM 936 O O . GLU A 1 110 ? 26.681 -17.919 -49.725 1.00 42.81 110 GLU A O 1
ATOM 941 N N . THR A 1 111 ? 25.246 -19.524 -49.780 1.00 34.31 111 THR A N 1
ATOM 942 C CA . THR A 1 111 ? 24.642 -20.804 -50.164 1.00 34.31 111 THR 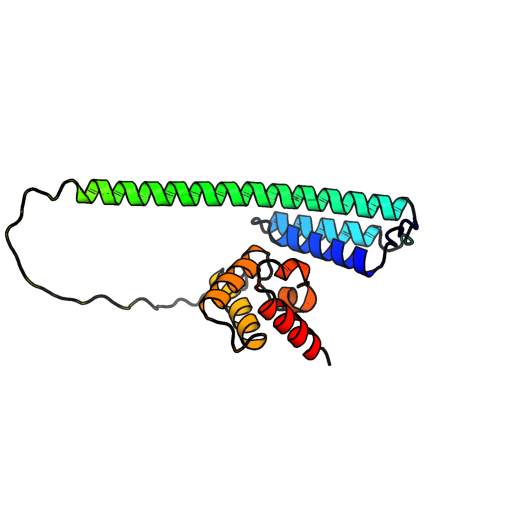A CA 1
ATOM 943 C C . THR A 1 111 ? 23.426 -21.132 -49.286 1.00 34.31 111 THR A C 1
ATOM 945 O O . THR A 1 111 ? 23.269 -20.678 -48.154 1.00 34.31 111 THR A O 1
ATOM 948 N N . SER A 1 112 ? 22.565 -21.958 -49.869 1.00 37.09 112 SER A N 1
ATOM 949 C CA . SER A 1 112 ? 21.398 -22.633 -49.317 1.00 37.09 112 SER A CA 1
ATOM 950 C C . SER A 1 112 ? 21.729 -23.685 -48.250 1.00 37.09 112 SER A C 1
ATOM 952 O O . SER A 1 112 ? 22.807 -24.269 -48.277 1.00 37.09 112 SER A O 1
ATOM 954 N N . GLU A 1 113 ? 20.705 -24.003 -47.442 1.00 40.38 113 GLU A N 1
ATOM 955 C CA . GLU A 1 113 ? 20.525 -25.245 -46.660 1.00 40.38 113 GLU A CA 1
ATOM 956 C C . GLU A 1 113 ? 21.512 -25.403 -45.486 1.00 40.38 113 GLU A C 1
ATOM 958 O O . GLU A 1 113 ? 22.704 -25.587 -45.660 1.00 40.38 113 GLU A O 1
ATOM 963 N N . THR A 1 114 ? 21.101 -25.387 -44.216 1.00 35.03 114 THR A N 1
ATOM 964 C CA . THR A 1 114 ? 20.374 -26.501 -43.593 1.00 35.03 114 THR A CA 1
ATOM 965 C C . THR A 1 114 ? 19.837 -26.107 -42.201 1.00 35.03 114 THR A C 1
ATOM 967 O O . THR A 1 114 ? 20.474 -25.374 -41.454 1.00 35.03 114 THR A O 1
ATOM 970 N N . GLU A 1 115 ? 18.683 -26.687 -41.861 1.00 38.12 115 GLU A N 1
ATOM 971 C CA . GLU A 1 115 ? 18.295 -27.156 -40.517 1.00 38.12 115 GLU A CA 1
ATOM 972 C C . GLU A 1 115 ? 17.847 -26.171 -39.415 1.00 38.12 115 GLU A C 1
ATOM 974 O O . GLU A 1 115 ? 18.569 -25.755 -38.513 1.00 38.12 115 GLU A O 1
ATOM 979 N N . ASN A 1 116 ? 16.520 -25.988 -39.402 1.00 39.38 116 ASN A N 1
ATOM 980 C CA . ASN A 1 116 ? 15.688 -25.929 -38.199 1.00 39.38 116 ASN A CA 1
ATOM 981 C C . ASN A 1 116 ? 16.062 -27.021 -37.174 1.00 39.38 116 ASN A C 1
ATOM 983 O O . ASN A 1 116 ? 15.684 -28.173 -37.375 1.00 39.38 116 ASN A O 1
ATOM 987 N N . GLN A 1 117 ? 16.678 -26.658 -36.047 1.00 36.47 117 GLN A N 1
ATOM 988 C CA . GLN A 1 117 ? 16.612 -27.411 -34.782 1.00 36.47 117 GLN A CA 1
ATOM 989 C C . GLN A 1 117 ? 17.261 -26.611 -33.638 1.00 36.47 117 GLN A C 1
ATOM 991 O O . GLN A 1 117 ? 18.463 -26.690 -33.435 1.00 36.47 117 GLN A O 1
ATOM 996 N N . MET A 1 118 ? 16.473 -25.854 -32.863 1.00 32.03 118 MET A N 1
ATOM 997 C CA . MET A 1 118 ? 16.780 -25.598 -31.443 1.00 32.03 118 MET A CA 1
ATOM 998 C C . MET A 1 118 ? 15.593 -24.930 -30.734 1.00 32.03 118 MET A C 1
ATOM 1000 O O . MET A 1 118 ? 15.504 -23.713 -30.597 1.00 32.03 118 MET A O 1
ATOM 1004 N N . TYR A 1 119 ? 14.653 -25.756 -30.280 1.00 31.22 119 TYR A N 1
ATOM 1005 C CA . TYR A 1 119 ? 13.744 -25.426 -29.184 1.00 31.22 119 TYR A CA 1
ATOM 1006 C C . TYR A 1 119 ? 13.894 -26.529 -28.132 1.00 31.22 119 TYR A C 1
ATOM 1008 O O . TYR A 1 119 ? 13.834 -27.705 -28.479 1.00 31.22 119 TYR A O 1
ATOM 1016 N N . ASN A 1 120 ? 14.016 -26.105 -26.871 1.00 33.12 120 ASN A N 1
ATOM 1017 C CA . ASN A 1 120 ? 14.035 -26.880 -25.621 1.00 33.12 120 ASN A CA 1
ATOM 1018 C C . ASN A 1 120 ? 15.297 -27.683 -25.266 1.00 33.12 120 ASN A C 1
ATOM 1020 O O . ASN A 1 120 ? 15.453 -28.813 -25.694 1.00 33.12 120 ASN A O 1
ATOM 1024 N N . GLU A 1 121 ? 16.078 -27.144 -24.329 1.00 37.09 121 GLU A N 1
ATOM 1025 C CA . GLU A 1 121 ? 16.550 -27.771 -23.076 1.00 37.09 121 GLU A CA 1
ATOM 1026 C C . GLU A 1 121 ? 17.377 -26.682 -22.370 1.00 37.09 121 GLU A C 1
ATOM 1028 O O . GLU A 1 121 ? 18.161 -25.999 -23.006 1.00 37.09 121 GLU A O 1
ATOM 1033 N N . GLU A 1 122 ? 17.092 -26.287 -21.132 1.00 37.44 122 GLU A N 1
ATOM 1034 C CA . GLU A 1 122 ? 17.643 -26.968 -19.964 1.00 37.44 122 GLU A CA 1
ATOM 1035 C C . GLU A 1 122 ? 16.699 -26.853 -18.751 1.00 37.44 122 GLU A C 1
ATOM 1037 O O . GLU A 1 122 ? 16.564 -25.815 -18.099 1.00 37.44 122 GLU A O 1
ATOM 1042 N N . GLN A 1 123 ? 16.076 -27.980 -18.405 1.00 41.06 123 GLN A N 1
ATOM 1043 C CA . GLN A 1 123 ? 15.842 -28.340 -17.012 1.00 41.06 123 GLN A CA 1
ATOM 1044 C C . GLN A 1 123 ? 16.974 -29.274 -16.575 1.00 41.06 123 GLN A C 1
ATOM 1046 O O . GLN A 1 123 ? 17.039 -30.409 -17.041 1.00 41.06 123 GLN A O 1
ATOM 1051 N N . LYS A 1 124 ? 17.808 -28.850 -15.622 1.00 44.06 124 LYS A N 1
ATOM 1052 C CA . LYS A 1 124 ? 18.469 -29.761 -14.671 1.00 44.06 124 LYS A CA 1
ATOM 1053 C C . LYS A 1 124 ? 18.954 -28.963 -13.458 1.00 44.06 124 LYS A C 1
ATOM 1055 O O . LYS A 1 124 ? 19.803 -28.098 -13.584 1.00 44.06 124 LYS A O 1
ATOM 1060 N N . ILE A 1 125 ? 18.172 -28.990 -12.377 1.00 42.09 125 ILE A N 1
ATOM 1061 C CA . ILE A 1 125 ? 18.475 -29.686 -11.112 1.00 42.09 125 ILE A CA 1
ATOM 1062 C C . ILE A 1 125 ? 19.746 -29.148 -10.448 1.00 42.09 125 ILE A C 1
ATOM 1064 O O . ILE A 1 125 ? 20.836 -29.496 -10.869 1.00 42.09 125 ILE A O 1
ATOM 1068 N N . GLU A 1 126 ? 19.584 -28.472 -9.308 1.00 38.75 126 GLU A N 1
ATOM 1069 C CA . GLU A 1 126 ? 20.176 -28.987 -8.073 1.00 38.75 126 GLU A CA 1
ATOM 1070 C C . GLU A 1 126 ? 19.419 -28.516 -6.828 1.00 38.75 126 GLU A C 1
ATOM 1072 O O . GLU A 1 126 ? 19.155 -27.338 -6.595 1.00 38.75 126 GLU A O 1
ATOM 1077 N N . LYS A 1 127 ? 19.015 -29.520 -6.049 1.00 44.84 127 LYS A N 1
ATOM 1078 C CA . LYS A 1 127 ? 18.479 -29.408 -4.701 1.00 44.84 127 LYS A CA 1
ATOM 1079 C C . LYS A 1 127 ? 19.626 -28.969 -3.797 1.00 44.84 127 LYS A C 1
ATOM 1081 O O . LYS A 1 127 ? 20.588 -29.715 -3.655 1.00 44.84 127 LYS A O 1
ATOM 1086 N N . SER A 1 128 ? 19.487 -27.839 -3.117 1.00 35.34 128 SER A N 1
ATOM 1087 C CA . SER A 1 128 ? 20.259 -27.590 -1.903 1.00 35.34 128 SER A CA 1
ATOM 1088 C C . SER A 1 128 ? 19.342 -27.021 -0.834 1.00 35.34 128 SER A C 1
ATOM 1090 O O . SER A 1 128 ? 18.886 -25.881 -0.881 1.00 35.34 128 SER A O 1
ATOM 1092 N N . SER A 1 129 ? 19.008 -27.895 0.105 1.00 45.75 129 SER A N 1
ATOM 1093 C CA . SER A 1 129 ? 18.320 -27.606 1.349 1.00 45.75 129 SER A CA 1
ATOM 1094 C C . SER A 1 129 ? 19.211 -26.751 2.249 1.00 45.75 129 SER A C 1
ATOM 1096 O O . SER A 1 129 ? 19.972 -27.263 3.070 1.00 45.75 129 SER A O 1
ATOM 1098 N N . HIS A 1 130 ? 19.056 -25.437 2.134 1.00 33.19 130 HIS A N 1
ATOM 1099 C CA . HIS A 1 130 ? 19.337 -24.507 3.215 1.00 33.19 130 HIS A CA 1
ATOM 1100 C C . HIS A 1 130 ? 18.076 -23.701 3.499 1.00 33.19 130 HIS A C 1
ATOM 1102 O O . HIS A 1 130 ? 17.627 -22.899 2.685 1.00 33.19 130 HIS A O 1
ATOM 1108 N N . THR A 1 131 ? 17.492 -23.940 4.674 1.00 42.34 131 THR A N 1
ATOM 1109 C CA . THR A 1 131 ? 16.470 -23.094 5.293 1.00 42.34 131 THR A CA 1
ATOM 1110 C C . THR A 1 131 ? 17.112 -21.777 5.720 1.00 42.34 131 THR A C 1
ATOM 1112 O O . THR A 1 131 ? 17.270 -21.489 6.902 1.00 42.34 131 THR A O 1
ATOM 1115 N N . THR A 1 132 ? 17.508 -20.983 4.736 1.00 42.88 132 THR A N 1
ATOM 1116 C CA . THR A 1 132 ? 17.626 -19.540 4.872 1.00 42.88 132 THR A CA 1
ATOM 1117 C C . THR A 1 132 ? 16.286 -19.007 4.401 1.00 42.88 132 THR A C 1
ATOM 1119 O O . THR A 1 132 ? 15.820 -19.399 3.333 1.00 42.88 132 THR A O 1
ATOM 1122 N N . PHE A 1 133 ? 15.633 -18.174 5.210 1.00 47.69 133 PHE A N 1
ATOM 1123 C CA . PHE A 1 133 ? 14.379 -17.494 4.882 1.00 47.69 133 PHE A CA 1
ATOM 1124 C C . PHE A 1 133 ? 14.637 -16.527 3.709 1.00 47.69 133 PHE A C 1
ATOM 1126 O O . PHE A 1 133 ? 14.812 -15.325 3.883 1.00 47.69 133 PHE A O 1
ATOM 1133 N N . CYS A 1 134 ? 14.811 -17.087 2.513 1.00 45.53 134 CYS A N 1
ATOM 1134 C CA . CYS A 1 134 ? 15.119 -16.373 1.292 1.00 45.53 134 CYS A CA 1
ATOM 1135 C C . CYS A 1 134 ? 13.819 -15.753 0.800 1.00 45.53 134 CYS A C 1
ATOM 1137 O O . CYS A 1 134 ? 12.793 -16.430 0.713 1.00 45.53 134 CYS A O 1
ATOM 1139 N N . ALA A 1 135 ? 13.852 -14.451 0.522 1.00 60.62 135 ALA A N 1
ATOM 1140 C CA . ALA A 1 135 ? 12.709 -13.758 -0.045 1.00 60.62 135 ALA A CA 1
ATOM 1141 C C . ALA A 1 135 ? 12.226 -14.510 -1.305 1.00 60.62 135 ALA A C 1
ATOM 1143 O O . ALA A 1 135 ? 13.069 -14.885 -2.124 1.00 60.62 135 ALA A O 1
ATOM 1144 N N . PRO A 1 136 ? 10.908 -14.735 -1.468 1.00 72.19 136 PRO A N 1
ATOM 1145 C CA . PRO A 1 136 ? 10.385 -15.500 -2.592 1.00 72.19 136 PRO A CA 1
ATOM 1146 C C . PRO A 1 136 ? 10.823 -14.867 -3.911 1.00 72.19 136 PRO A C 1
ATOM 1148 O O . PRO A 1 136 ? 10.790 -13.642 -4.074 1.00 72.19 136 PRO A O 1
ATOM 1151 N N . SER A 1 137 ? 11.247 -15.710 -4.846 1.00 86.00 137 SER A N 1
ATOM 1152 C CA . SER A 1 137 ? 11.642 -15.303 -6.189 1.00 86.00 137 SER A CA 1
ATOM 1153 C C . SER A 1 137 ? 10.481 -14.615 -6.911 1.00 86.00 137 SER A C 1
ATOM 1155 O O . SER A 1 137 ? 9.307 -14.873 -6.642 1.00 86.00 137 SER A O 1
ATOM 1157 N N . GLU A 1 138 ? 10.785 -13.752 -7.881 1.00 83.06 138 GLU A N 1
ATOM 1158 C CA . GLU A 1 138 ? 9.756 -13.050 -8.661 1.00 83.06 138 GLU A CA 1
ATOM 1159 C C . GLU A 1 138 ? 8.783 -14.022 -9.353 1.00 83.06 138 GLU A C 1
ATOM 1161 O O . GLU A 1 138 ? 7.581 -13.765 -9.418 1.00 83.06 138 GLU A O 1
ATOM 1166 N N . LYS A 1 139 ? 9.277 -15.196 -9.767 1.00 89.38 139 LYS A N 1
ATOM 1167 C CA . LYS A 1 139 ? 8.466 -16.279 -10.333 1.00 89.38 139 LYS A CA 1
ATOM 1168 C C . LYS A 1 139 ? 7.485 -16.874 -9.318 1.00 89.38 139 LYS A C 1
ATOM 1170 O O . LYS A 1 139 ? 6.341 -17.150 -9.668 1.00 89.38 139 LYS A O 1
ATOM 1175 N N . GLU A 1 140 ? 7.901 -17.067 -8.069 1.00 91.19 140 GLU A N 1
ATOM 1176 C CA . GLU A 1 140 ? 7.017 -17.562 -7.006 1.00 91.19 140 GLU A CA 1
ATOM 1177 C C . GLU A 1 140 ? 5.937 -16.541 -6.665 1.00 91.19 140 GLU A C 1
ATOM 1179 O O . GLU A 1 140 ? 4.760 -16.899 -6.614 1.00 91.19 140 GLU A O 1
ATOM 1184 N N . LYS A 1 141 ? 6.315 -15.264 -6.529 1.00 90.94 141 LYS A N 1
ATOM 1185 C CA . LYS A 1 141 ? 5.368 -14.156 -6.336 1.00 90.94 141 LYS A CA 1
ATOM 1186 C C . LYS A 1 141 ? 4.337 -14.118 -7.460 1.00 90.94 141 LYS A C 1
ATOM 1188 O O . LYS A 1 141 ? 3.137 -14.074 -7.201 1.00 90.94 141 LYS A O 1
ATOM 1193 N N . PHE A 1 142 ? 4.799 -14.223 -8.707 1.00 94.06 142 PHE A N 1
ATOM 1194 C CA . PHE A 1 142 ? 3.929 -14.285 -9.876 1.00 94.06 142 PHE A CA 1
ATOM 1195 C C . PHE A 1 142 ? 2.947 -15.445 -9.797 1.00 94.06 142 PHE A C 1
ATOM 1197 O O . PHE A 1 142 ? 1.754 -15.237 -9.984 1.00 94.06 142 PHE A O 1
ATOM 1204 N N . ASN A 1 143 ? 3.414 -16.645 -9.458 1.00 93.94 143 ASN A N 1
ATOM 1205 C CA . ASN A 1 143 ? 2.551 -17.816 -9.340 1.00 93.94 143 ASN A CA 1
ATOM 1206 C C . ASN A 1 143 ? 1.503 -17.670 -8.229 1.00 93.94 143 ASN A C 1
ATOM 1208 O O . ASN A 1 143 ? 0.348 -18.038 -8.441 1.00 93.94 143 ASN A O 1
ATOM 1212 N N . ILE A 1 144 ? 1.882 -17.126 -7.069 1.00 93.62 144 ILE A N 1
ATOM 1213 C CA . ILE A 1 144 ? 0.970 -16.897 -5.940 1.00 93.62 144 ILE A CA 1
ATOM 1214 C C . ILE A 1 144 ? -0.160 -15.952 -6.360 1.00 93.62 144 ILE A C 1
ATOM 1216 O O . ILE A 1 144 ? -1.338 -16.300 -6.251 1.00 93.62 144 ILE A O 1
ATOM 1220 N N . VAL A 1 145 ? 0.203 -14.786 -6.896 1.00 94.69 145 VAL A N 1
ATOM 1221 C CA . VAL A 1 145 ? -0.751 -13.750 -7.308 1.00 94.69 145 VAL A CA 1
ATOM 1222 C C . VAL A 1 145 ? -1.604 -14.224 -8.486 1.00 94.69 145 VAL A C 1
ATOM 1224 O O . VAL A 1 145 ? -2.823 -14.074 -8.465 1.00 94.69 145 VAL A O 1
ATOM 1227 N N . SER A 1 146 ? -0.986 -14.861 -9.483 1.00 93.94 146 SER A N 1
ATOM 1228 C CA . SER A 1 146 ? -1.653 -15.449 -10.651 1.00 93.94 146 SER A CA 1
ATOM 1229 C C . SER A 1 146 ? -2.729 -16.457 -10.247 1.00 93.94 146 SER A C 1
ATOM 1231 O O . SER A 1 146 ? -3.865 -16.406 -10.736 1.00 93.94 146 SER A O 1
ATOM 1233 N N . LYS A 1 147 ? -2.389 -17.367 -9.326 1.00 94.38 147 LYS A N 1
ATOM 1234 C CA . LYS A 1 147 ? -3.305 -18.402 -8.845 1.00 94.38 147 LYS A CA 1
ATOM 1235 C C . LYS A 1 147 ? -4.480 -17.788 -8.089 1.00 94.38 147 LYS A C 1
ATOM 1237 O O . LYS A 1 147 ? -5.620 -18.160 -8.355 1.00 94.38 147 LYS A O 1
ATOM 1242 N N . TRP A 1 148 ? -4.211 -16.821 -7.215 1.00 95.06 148 TRP A N 1
ATOM 1243 C CA . TRP A 1 148 ? -5.245 -16.100 -6.473 1.00 95.06 148 TRP A CA 1
ATOM 1244 C C . TRP A 1 148 ? -6.176 -15.284 -7.386 1.00 95.06 148 TRP A C 1
ATOM 1246 O O . TRP A 1 148 ? -7.397 -15.270 -7.207 1.00 95.06 148 TRP A O 1
ATOM 1256 N N . LEU A 1 149 ? -5.626 -14.640 -8.418 1.00 94.44 149 LEU A N 1
ATOM 1257 C CA . LEU A 1 149 ? -6.413 -13.915 -9.415 1.00 94.44 149 LEU A CA 1
ATOM 1258 C C . LEU A 1 149 ? -7.345 -14.853 -10.179 1.00 94.44 149 LEU A C 1
ATOM 1260 O O . LEU A 1 149 ? -8.515 -14.532 -10.361 1.00 94.44 149 LEU A O 1
ATOM 1264 N N . THR A 1 150 ? -6.850 -16.024 -10.576 1.00 94.19 150 THR A N 1
ATOM 1265 C CA . THR A 1 150 ? -7.641 -17.009 -11.328 1.00 94.19 150 THR A CA 1
ATOM 1266 C C . THR A 1 150 ? -8.723 -17.652 -10.459 1.00 94.19 150 THR A C 1
ATOM 1268 O O . THR A 1 150 ? -9.824 -17.898 -10.941 1.00 94.19 150 THR A O 1
ATOM 1271 N N . SER A 1 151 ? -8.465 -17.880 -9.165 1.00 92.19 151 SER A N 1
ATOM 1272 C CA . SER A 1 151 ? -9.499 -18.383 -8.249 1.00 92.19 151 SER A CA 1
ATOM 1273 C C . SER A 1 151 ? -10.591 -17.348 -7.986 1.00 92.19 151 SER A C 1
ATOM 1275 O O . SER A 1 151 ? -11.763 -17.698 -7.869 1.00 92.19 151 SER A O 1
ATOM 1277 N N . THR A 1 152 ? -10.223 -16.067 -7.915 1.00 91.38 152 THR A N 1
ATOM 1278 C CA . THR A 1 152 ? -11.163 -14.984 -7.596 1.00 91.38 152 THR A CA 1
ATOM 1279 C C . THR A 1 152 ? -11.909 -14.481 -8.834 1.00 91.38 152 THR A C 1
ATOM 1281 O O . THR A 1 152 ? -13.068 -14.077 -8.741 1.00 91.38 152 THR A O 1
ATOM 1284 N N . LEU A 1 153 ? -11.271 -14.515 -10.005 1.00 93.44 153 LEU A N 1
ATOM 1285 C CA . LEU A 1 153 ? -11.796 -14.074 -11.298 1.00 93.44 153 LEU A CA 1
ATOM 1286 C C . LEU A 1 153 ? -11.538 -15.159 -12.367 1.00 93.44 153 LEU A C 1
ATOM 1288 O O . LEU A 1 153 ? -10.678 -14.984 -13.230 1.00 93.44 153 LEU A O 1
ATOM 1292 N N . PRO A 1 154 ? -12.296 -16.270 -12.363 1.00 90.19 154 PRO A N 1
ATOM 1293 C CA 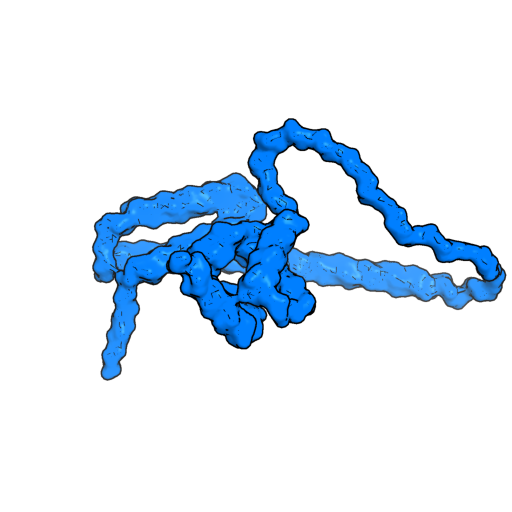. PRO A 1 154 ? -12.032 -17.426 -13.231 1.00 90.19 154 PRO A CA 1
ATOM 1294 C C . PRO A 1 154 ? -12.201 -17.152 -14.731 1.00 90.19 154 PRO A C 1
ATOM 1296 O O . PRO A 1 154 ? -11.705 -17.910 -15.557 1.00 90.19 154 PRO A O 1
ATOM 1299 N N . HIS A 1 155 ? -12.888 -16.069 -15.098 1.00 91.31 155 HIS A N 1
ATOM 1300 C CA . HIS A 1 155 ? -13.102 -15.659 -16.490 1.00 91.31 155 HIS A CA 1
ATOM 1301 C C . HIS A 1 155 ? -12.275 -14.426 -16.876 1.00 91.31 155 HIS A C 1
ATOM 1303 O O . HIS A 1 155 ? -12.656 -13.680 -17.778 1.00 91.31 155 HIS A O 1
ATOM 1309 N N . LEU A 1 156 ? -11.176 -14.166 -16.165 1.00 93.44 156 LEU A N 1
ATOM 1310 C CA . LEU A 1 156 ? -10.284 -13.062 -16.489 1.00 93.44 156 LEU A CA 1
ATOM 1311 C C . LEU A 1 156 ? -9.514 -13.363 -17.782 1.00 93.44 156 LEU A C 1
ATOM 1313 O O . LEU A 1 156 ? -8.910 -14.424 -17.920 1.00 93.44 156 LEU A O 1
ATOM 1317 N N . HIS A 1 157 ? -9.526 -12.421 -18.726 1.00 94.00 157 HIS A N 1
ATOM 1318 C CA . HIS A 1 157 ? -8.758 -12.548 -19.964 1.00 94.00 157 HIS A CA 1
ATOM 1319 C C . HIS A 1 157 ? -7.251 -12.588 -19.672 1.00 94.00 157 HIS A C 1
ATOM 1321 O O . HIS A 1 157 ? -6.785 -11.892 -18.770 1.00 94.00 157 HIS A O 1
ATOM 1327 N N . ASN A 1 158 ? -6.485 -13.352 -20.457 1.00 91.62 158 ASN A N 1
ATOM 1328 C CA . ASN A 1 158 ? -5.059 -13.586 -20.201 1.00 91.62 158 ASN A CA 1
ATOM 1329 C C . ASN A 1 158 ? -4.235 -12.281 -20.166 1.00 91.62 158 ASN A C 1
ATOM 1331 O O . ASN A 1 158 ? -3.388 -12.101 -19.296 1.00 91.62 158 ASN A O 1
ATOM 1335 N N . ASP A 1 159 ? -4.540 -11.327 -21.051 1.00 93.06 159 ASP A N 1
ATOM 1336 C CA . ASP A 1 159 ? -3.852 -10.027 -21.071 1.00 93.06 159 ASP A CA 1
ATOM 1337 C C . ASP A 1 159 ? -4.072 -9.234 -19.776 1.00 93.06 159 ASP A C 1
ATOM 1339 O O . ASP A 1 159 ? -3.121 -8.740 -19.169 1.00 93.06 159 ASP A O 1
ATOM 1343 N N . ASP A 1 160 ? -5.327 -9.147 -19.318 1.00 94.44 160 ASP A N 1
ATOM 1344 C CA . ASP A 1 160 ? -5.663 -8.482 -18.057 1.00 94.44 160 ASP A CA 1
ATOM 1345 C C . ASP A 1 160 ? -5.039 -9.233 -16.871 1.00 94.44 160 ASP A C 1
ATOM 1347 O O . ASP A 1 160 ? -4.551 -8.610 -15.933 1.00 94.44 160 ASP A O 1
ATOM 1351 N N . HIS A 1 161 ? -5.001 -10.566 -16.924 1.00 93.38 161 HIS A N 1
ATOM 1352 C CA . HIS A 1 161 ? -4.398 -11.407 -15.894 1.00 93.38 161 HIS A CA 1
ATOM 1353 C C . HIS A 1 161 ? -2.904 -11.112 -15.708 1.00 93.38 161 HIS A C 1
ATOM 1355 O O . HIS A 1 161 ? -2.473 -10.825 -14.586 1.00 93.38 161 HIS A O 1
ATOM 1361 N N . ILE A 1 162 ? -2.125 -11.092 -16.793 1.00 93.25 162 ILE A N 1
ATOM 1362 C CA . ILE A 1 162 ? -0.685 -10.798 -16.743 1.00 93.25 162 ILE A CA 1
ATOM 1363 C C . ILE A 1 162 ? -0.447 -9.381 -16.215 1.00 93.25 162 ILE A C 1
ATOM 1365 O O . ILE A 1 162 ? 0.414 -9.172 -15.356 1.00 93.25 162 ILE A O 1
ATOM 1369 N N . VAL A 1 163 ? -1.210 -8.405 -16.715 1.00 95.56 163 VAL A N 1
ATOM 1370 C CA . VAL A 1 163 ? -1.082 -7.000 -16.313 1.00 95.56 163 VAL A CA 1
ATOM 1371 C C . VAL A 1 163 ? -1.399 -6.832 -14.828 1.00 95.56 163 VAL A C 1
ATOM 1373 O O . VAL A 1 163 ? -0.611 -6.232 -14.098 1.00 95.56 163 VAL A O 1
ATOM 1376 N N . TYR A 1 164 ? -2.504 -7.403 -14.350 1.00 96.75 164 TYR A N 1
ATOM 1377 C CA . TYR A 1 164 ? -2.905 -7.270 -12.951 1.00 96.75 164 TYR A CA 1
ATOM 1378 C C . TYR A 1 164 ? -1.942 -7.984 -12.010 1.00 96.75 164 TYR A C 1
ATOM 1380 O O . TYR A 1 164 ? -1.601 -7.436 -10.964 1.00 96.75 164 TYR A O 1
ATOM 1388 N N . THR A 1 165 ? -1.449 -9.161 -12.401 1.00 94.81 165 THR A N 1
ATOM 1389 C CA . THR A 1 165 ? -0.447 -9.903 -11.628 1.00 94.81 165 THR A CA 1
ATOM 1390 C C . THR A 1 165 ? 0.812 -9.062 -11.417 1.00 94.81 165 THR A C 1
ATOM 1392 O O . THR A 1 165 ? 1.306 -8.956 -10.296 1.00 94.81 165 THR A O 1
ATOM 1395 N N . LYS A 1 166 ? 1.302 -8.397 -12.472 1.00 92.25 166 LYS A N 1
ATOM 1396 C CA . LYS A 1 166 ? 2.470 -7.509 -12.381 1.00 92.25 166 LYS A CA 1
ATOM 1397 C C . LYS A 1 166 ? 2.221 -6.320 -11.456 1.00 92.25 166 LYS A C 1
ATOM 1399 O O . LYS A 1 166 ? 3.063 -6.051 -10.603 1.00 92.25 166 LYS A O 1
ATOM 1404 N N . PHE A 1 167 ? 1.078 -5.647 -11.592 1.00 92.25 167 PHE A N 1
ATOM 1405 C CA . PHE A 1 167 ? 0.749 -4.500 -10.741 1.00 92.25 167 PHE A CA 1
ATOM 1406 C C . PHE A 1 167 ? 0.658 -4.881 -9.264 1.00 92.25 167 PHE A C 1
ATOM 1408 O O . PHE A 1 167 ? 1.234 -4.192 -8.431 1.00 92.25 167 PHE A O 1
ATOM 1415 N N . PHE A 1 168 ? 0.034 -6.014 -8.930 1.00 93.25 168 PHE A N 1
ATOM 1416 C CA . PHE A 1 168 ? -0.010 -6.486 -7.545 1.00 93.25 168 PHE A CA 1
ATOM 1417 C C . PHE A 1 168 ? 1.382 -6.716 -6.955 1.00 93.25 168 PHE A C 1
ATOM 1419 O O . PHE A 1 168 ? 1.660 -6.246 -5.856 1.00 93.25 168 PHE A O 1
ATOM 1426 N N . ILE A 1 169 ? 2.277 -7.382 -7.686 1.00 90.50 169 ILE A N 1
ATOM 1427 C CA . ILE A 1 169 ? 3.642 -7.644 -7.204 1.00 90.50 169 ILE A CA 1
ATOM 1428 C C . ILE A 1 169 ? 4.420 -6.338 -7.023 1.00 90.50 169 ILE A C 1
ATOM 1430 O O . ILE A 1 169 ? 5.106 -6.174 -6.016 1.00 90.50 169 ILE A O 1
ATOM 1434 N N . GLN A 1 170 ? 4.302 -5.403 -7.971 1.00 84.81 170 GLN A N 1
ATOM 1435 C CA . GLN A 1 170 ? 4.943 -4.085 -7.888 1.00 84.81 170 GLN A CA 1
ATOM 1436 C C . GLN A 1 170 ? 4.464 -3.286 -6.670 1.00 84.81 170 GLN A C 1
ATOM 1438 O O . GLN A 1 170 ? 5.261 -2.626 -6.000 1.00 84.81 170 GLN A O 1
ATOM 1443 N N . ASP A 1 171 ? 3.183 -3.420 -6.342 1.00 83.56 171 ASP A N 1
ATOM 1444 C CA . ASP A 1 171 ? 2.560 -2.813 -5.172 1.00 83.56 171 ASP A CA 1
ATOM 1445 C C . ASP A 1 171 ? 2.871 -3.538 -3.854 1.00 83.56 171 ASP A C 1
ATOM 1447 O O . ASP A 1 171 ? 2.495 -3.055 -2.785 1.00 83.56 171 ASP A O 1
ATOM 1451 N N . GLY A 1 172 ? 3.572 -4.674 -3.898 1.00 84.31 172 GLY A N 1
ATOM 1452 C CA . GLY A 1 172 ? 3.902 -5.476 -2.719 1.00 84.31 172 GLY A CA 1
ATOM 1453 C C . GLY A 1 172 ? 2.778 -6.410 -2.256 1.00 84.31 172 GLY A C 1
ATOM 1454 O O . GLY A 1 172 ? 2.837 -6.928 -1.144 1.00 84.31 172 GLY A O 1
ATOM 1455 N N . PHE A 1 173 ? 1.764 -6.649 -3.091 1.00 89.06 173 PHE A N 1
ATOM 1456 C CA . PHE A 1 173 ? 0.771 -7.710 -2.907 1.00 89.06 173 PHE A CA 1
ATOM 1457 C C . PHE A 1 173 ? 1.279 -9.024 -3.502 1.00 89.06 173 PHE A C 1
ATOM 1459 O O . PHE A 1 173 ? 0.709 -9.564 -4.444 1.00 89.06 173 PHE A O 1
ATOM 1466 N N . ASP A 1 174 ? 2.389 -9.524 -2.973 1.00 88.69 174 ASP A N 1
ATOM 1467 C CA . ASP A 1 174 ? 3.088 -10.708 -3.476 1.00 88.69 174 ASP A CA 1
ATOM 1468 C C . ASP A 1 174 ? 2.846 -11.980 -2.641 1.00 88.69 174 ASP A C 1
ATOM 1470 O O . ASP A 1 174 ? 3.473 -13.015 -2.870 1.00 88.69 174 ASP A O 1
ATOM 1474 N N . SER A 1 175 ? 1.904 -11.920 -1.698 1.00 88.88 175 SER A N 1
ATOM 1475 C CA . SER A 1 175 ? 1.481 -13.040 -0.855 1.00 88.88 175 SER A CA 1
ATOM 1476 C C . SER A 1 175 ? -0.040 -13.078 -0.689 1.00 88.88 175 SER A C 1
ATOM 1478 O O . SER A 1 175 ? -0.717 -12.054 -0.797 1.00 88.88 175 SER A O 1
ATOM 1480 N N . ILE A 1 176 ? -0.582 -14.267 -0.397 1.00 88.44 176 ILE A N 1
ATOM 1481 C CA . ILE A 1 176 ? -2.026 -14.457 -0.170 1.00 88.44 176 ILE A CA 1
ATOM 1482 C C . ILE A 1 176 ? -2.517 -13.610 1.004 1.00 88.44 176 ILE A C 1
ATOM 1484 O O . ILE A 1 176 ? -3.524 -12.928 0.862 1.00 88.44 176 ILE A O 1
ATOM 1488 N N . ALA A 1 177 ? -1.772 -13.575 2.114 1.00 83.31 177 ALA A N 1
ATOM 1489 C CA . ALA A 1 177 ? -2.123 -12.760 3.278 1.00 83.31 177 ALA A CA 1
ATOM 1490 C C . ALA A 1 177 ? -2.289 -11.277 2.903 1.00 83.31 177 ALA A C 1
ATOM 1492 O O . ALA A 1 177 ? -3.291 -10.658 3.245 1.00 83.31 177 ALA A O 1
ATOM 1493 N N . MET A 1 178 ? -1.372 -10.723 2.099 1.00 84.38 178 MET A N 1
ATOM 1494 C CA . MET A 1 178 ? -1.497 -9.344 1.613 1.00 84.38 178 MET A CA 1
ATOM 1495 C C . MET A 1 178 ? -2.725 -9.162 0.699 1.00 84.38 178 MET A C 1
ATOM 1497 O O . MET A 1 178 ? -3.442 -8.170 0.805 1.00 84.38 178 MET A O 1
ATOM 1501 N N . LEU A 1 179 ? -3.008 -10.106 -0.199 1.00 89.81 179 LEU A N 1
ATOM 1502 C CA . LEU A 1 179 ? -4.153 -10.012 -1.116 1.00 89.81 179 LEU A CA 1
ATOM 1503 C C . LEU A 1 179 ? -5.511 -10.154 -0.400 1.00 89.81 179 LEU A C 1
ATOM 1505 O O . LEU A 1 179 ? -6.483 -9.468 -0.729 1.00 89.81 179 LEU A O 1
ATOM 1509 N N . GLU A 1 180 ? -5.605 -11.025 0.598 1.00 87.00 180 GLU A N 1
ATOM 1510 C CA . GLU A 1 180 ? -6.856 -11.302 1.305 1.00 87.00 180 GLU A CA 1
ATOM 1511 C C . GLU A 1 180 ? -7.102 -10.325 2.456 1.00 87.00 180 GLU A C 1
ATOM 1513 O O . GLU A 1 180 ? -8.200 -9.781 2.567 1.00 87.00 180 GLU A O 1
ATOM 1518 N N . GLU A 1 181 ? -6.091 -10.002 3.258 1.00 81.94 181 GLU A N 1
ATOM 1519 C CA . GLU A 1 181 ? -6.267 -9.181 4.464 1.00 81.94 181 GLU A CA 1
ATOM 1520 C C . GLU A 1 181 ? -6.034 -7.686 4.209 1.00 81.94 181 GLU A C 1
ATOM 1522 O O . GLU A 1 181 ? -6.647 -6.832 4.860 1.00 81.94 181 GLU A O 1
ATOM 1527 N N . GLU A 1 182 ? -5.161 -7.358 3.252 1.00 79.81 182 GLU A N 1
ATOM 1528 C CA . GLU A 1 182 ? -4.644 -5.994 3.077 1.00 79.81 182 GLU A CA 1
ATOM 1529 C C . GLU A 1 182 ? -5.146 -5.283 1.820 1.00 79.81 182 GLU A C 1
ATOM 1531 O O . GLU A 1 182 ? -5.115 -4.058 1.765 1.00 79.81 182 GLU A O 1
ATOM 1536 N N . LEU A 1 183 ? -5.641 -6.017 0.820 1.00 86.38 183 LEU A N 1
ATOM 1537 C CA . LEU A 1 183 ? -6.085 -5.417 -0.438 1.00 86.38 183 LEU A CA 1
ATOM 1538 C C . LEU A 1 183 ? -7.399 -4.634 -0.294 1.00 86.38 183 LEU A C 1
ATOM 1540 O O . LEU A 1 183 ? -8.437 -5.228 0.027 1.00 86.38 183 LEU A O 1
ATOM 1544 N N . MET A 1 184 ? -7.364 -3.340 -0.612 1.00 84.38 184 MET A N 1
ATOM 1545 C CA . MET A 1 184 ? -8.505 -2.423 -0.535 1.00 84.38 184 MET A CA 1
ATOM 1546 C C . MET A 1 184 ? -9.049 -2.046 -1.923 1.00 84.38 184 MET A C 1
ATOM 1548 O O . MET A 1 184 ? -8.472 -2.389 -2.955 1.00 84.38 184 MET A O 1
ATOM 1552 N N . GLU A 1 185 ? -10.179 -1.333 -1.977 1.00 85.94 185 GLU A N 1
ATOM 1553 C CA . GLU A 1 185 ? -10.768 -0.894 -3.252 1.00 85.94 185 GLU A CA 1
ATOM 1554 C C . GLU A 1 185 ? -9.865 0.105 -3.995 1.00 85.94 185 GLU A C 1
ATOM 1556 O O . GLU A 1 185 ? -9.770 0.060 -5.225 1.00 85.94 185 GLU A O 1
ATOM 1561 N N . GLU A 1 186 ? -9.167 0.972 -3.264 1.00 83.56 186 GLU A N 1
ATOM 1562 C CA . GLU A 1 186 ? -8.295 2.009 -3.817 1.00 83.56 186 GLU A CA 1
ATOM 1563 C C . GLU A 1 186 ? -7.055 1.412 -4.497 1.00 83.56 186 GLU A C 1
ATOM 1565 O O . GLU A 1 186 ? -6.616 1.896 -5.546 1.00 83.56 186 GLU A O 1
ATOM 1570 N N . ASP A 1 187 ? -6.537 0.312 -3.944 1.00 87.19 187 ASP A N 1
ATOM 1571 C CA . ASP A 1 187 ? -5.412 -0.442 -4.503 1.00 87.19 187 ASP A CA 1
ATOM 1572 C C . ASP A 1 187 ? -5.752 -1.062 -5.859 1.00 87.19 187 ASP A C 1
ATOM 1574 O O . ASP A 1 187 ? -4.877 -1.326 -6.675 1.00 87.19 187 ASP A O 1
ATOM 1578 N N . LEU A 1 188 ? -7.039 -1.268 -6.134 1.00 92.62 188 LEU A N 1
ATOM 1579 C CA . LEU A 1 188 ? -7.505 -1.862 -7.376 1.00 92.62 188 LEU A CA 1
ATOM 1580 C C . LEU A 1 188 ? -7.684 -0.832 -8.485 1.00 92.62 188 LEU A C 1
ATOM 1582 O O . LEU A 1 188 ? -8.210 -1.206 -9.529 1.00 92.62 188 LEU A O 1
ATOM 1586 N N . SER A 1 189 ? -7.321 0.444 -8.296 1.00 88.62 189 SER A N 1
ATOM 1587 C CA . SER A 1 189 ? -7.565 1.543 -9.252 1.00 88.62 189 SER A CA 1
ATOM 1588 C C . SER A 1 189 ? -7.099 1.239 -10.686 1.00 88.62 189 SER A C 1
ATOM 1590 O O . SER A 1 189 ? -7.819 1.573 -11.631 1.00 88.62 189 SER A O 1
ATOM 1592 N N . PHE A 1 190 ? -5.993 0.501 -10.844 1.00 91.62 190 PHE A N 1
ATOM 1593 C CA . PHE A 1 190 ? -5.449 0.047 -12.132 1.00 91.62 190 PHE A CA 1
ATOM 1594 C C . PHE A 1 190 ? -6.335 -0.974 -12.875 1.00 91.62 190 PHE A C 1
ATOM 1596 O O . PHE A 1 190 ? -6.180 -1.176 -14.080 1.00 91.62 190 PHE A O 1
ATOM 1603 N N . MET A 1 191 ? -7.278 -1.630 -12.190 1.00 94.75 191 MET A N 1
ATOM 1604 C CA . MET A 1 191 ? -8.188 -2.600 -12.800 1.00 94.75 191 MET A CA 1
ATOM 1605 C C . MET A 1 191 ? -9.375 -1.942 -13.506 1.00 94.75 191 MET A C 1
ATOM 1607 O O . MET A 1 191 ? -9.906 -0.901 -13.100 1.00 94.75 191 MET A O 1
ATOM 1611 N N . LYS A 1 192 ? -9.907 -2.650 -14.509 1.00 94.69 192 LYS A N 1
ATOM 1612 C CA . LYS A 1 192 ? -11.210 -2.332 -15.104 1.00 94.69 192 LYS A CA 1
ATOM 1613 C C . LYS A 1 192 ? -12.309 -2.380 -14.035 1.00 94.69 192 LYS A C 1
ATOM 1615 O O . LYS A 1 192 ? -12.362 -3.285 -13.201 1.00 94.69 192 LYS A O 1
ATOM 1620 N N . LYS A 1 193 ? -13.262 -1.443 -14.112 1.00 93.50 193 LYS A N 1
ATOM 1621 C CA . LYS A 1 193 ? -14.361 -1.294 -13.133 1.00 93.50 193 LYS A CA 1
ATOM 1622 C C . LYS A 1 193 ? -15.194 -2.571 -12.951 1.00 93.50 193 LYS A C 1
ATOM 1624 O O . LYS A 1 193 ? -15.668 -2.842 -11.851 1.00 93.50 193 LYS A O 1
ATOM 1629 N N . ALA A 1 194 ? -15.395 -3.356 -14.011 1.00 92.56 194 ALA A N 1
ATOM 1630 C CA . ALA A 1 194 ? -16.103 -4.633 -13.922 1.00 92.56 194 ALA A CA 1
ATOM 1631 C C . ALA A 1 194 ? -15.320 -5.673 -13.100 1.00 92.56 194 ALA A C 1
ATOM 1633 O O . ALA A 1 194 ? -15.895 -6.276 -12.196 1.00 92.56 194 ALA A O 1
ATOM 1634 N N . HIS A 1 195 ? -14.016 -5.813 -13.354 1.00 95.25 195 HIS A N 1
ATOM 1635 C CA . HIS A 1 195 ? -13.140 -6.753 -12.650 1.00 95.25 195 HIS A CA 1
ATOM 1636 C C . HIS A 1 195 ? -12.991 -6.390 -11.173 1.00 95.25 195 HIS A C 1
ATOM 1638 O O . HIS A 1 195 ? -13.193 -7.247 -10.321 1.00 95.25 195 HIS A O 1
ATOM 1644 N N . ARG A 1 196 ? -12.772 -5.105 -10.862 1.00 94.06 196 ARG A N 1
ATOM 1645 C CA . ARG A 1 196 ? -12.723 -4.596 -9.481 1.00 94.06 196 ARG A CA 1
ATOM 1646 C C . ARG A 1 196 ? -13.991 -4.946 -8.694 1.00 94.06 196 ARG A C 1
ATOM 1648 O O . ARG A 1 196 ? -13.904 -5.498 -7.603 1.00 94.06 196 ARG A O 1
ATOM 1655 N N . ARG A 1 197 ? -15.178 -4.709 -9.270 1.00 91.31 197 ARG A N 1
ATOM 1656 C CA . ARG A 1 197 ? -16.459 -5.070 -8.630 1.00 91.31 197 ARG A CA 1
ATOM 1657 C C . ARG A 1 197 ? -16.609 -6.576 -8.418 1.00 91.31 197 ARG A C 1
ATOM 1659 O O . ARG A 1 197 ? -17.089 -6.990 -7.368 1.00 91.31 197 ARG A O 1
ATOM 1666 N N . ALA A 1 198 ? -16.232 -7.385 -9.406 1.00 92.50 198 ALA A N 1
ATOM 1667 C CA . ALA A 1 198 ? -16.297 -8.840 -9.295 1.00 92.50 198 ALA A CA 1
ATOM 1668 C C . ALA A 1 198 ? -15.340 -9.367 -8.213 1.00 92.50 198 ALA A C 1
ATOM 1670 O O . ALA A 1 198 ? -15.741 -10.198 -7.402 1.00 92.50 198 ALA A O 1
ATOM 1671 N N . LEU A 1 199 ? -14.123 -8.823 -8.150 1.00 92.44 199 LEU A N 1
ATOM 1672 C CA . LEU A 1 199 ? -13.100 -9.196 -7.179 1.00 92.44 199 LEU A CA 1
ATOM 1673 C C . LEU A 1 199 ? -13.551 -8.865 -5.755 1.00 92.44 199 LEU A C 1
ATOM 1675 O O . LEU A 1 199 ? -13.575 -9.758 -4.915 1.00 92.44 199 LEU A O 1
ATOM 1679 N N . LEU A 1 200 ? -14.009 -7.634 -5.499 1.00 89.69 200 LEU A N 1
ATOM 1680 C CA . LEU A 1 200 ? -14.521 -7.236 -4.180 1.00 89.69 200 LEU A CA 1
ATOM 1681 C C . LEU A 1 200 ? -15.749 -8.062 -3.767 1.00 89.69 200 LEU A C 1
ATOM 1683 O O . LEU A 1 200 ? -15.868 -8.478 -2.616 1.00 89.69 200 LEU A O 1
ATOM 1687 N N . LYS A 1 201 ? -16.645 -8.369 -4.715 1.00 88.69 201 LYS A N 1
ATOM 1688 C CA . LYS A 1 201 ? -17.807 -9.231 -4.460 1.00 88.69 201 LYS A CA 1
ATOM 1689 C C . LYS A 1 201 ? -17.399 -10.655 -4.07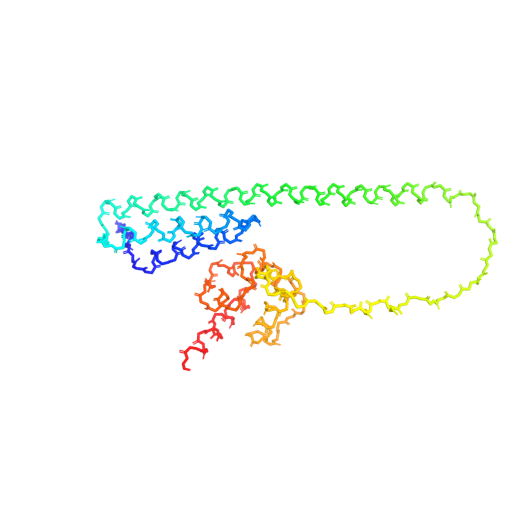9 1.00 88.69 201 LYS A C 1
ATOM 1691 O O . LYS A 1 201 ? -18.038 -11.241 -3.212 1.00 88.69 201 LYS A O 1
ATOM 1696 N N . ASN A 1 202 ? -16.390 -11.220 -4.735 1.00 86.75 202 ASN A N 1
ATOM 1697 C CA . ASN A 1 202 ? -15.940 -12.587 -4.476 1.00 86.75 202 ASN A CA 1
ATOM 1698 C C . ASN A 1 202 ? -15.081 -12.675 -3.209 1.00 86.75 202 ASN A C 1
ATOM 1700 O O . ASN A 1 202 ? -15.250 -13.620 -2.444 1.00 86.75 202 ASN A O 1
ATOM 1704 N N . LYS A 1 203 ? -14.271 -11.650 -2.923 1.00 80.62 203 LYS A N 1
ATOM 1705 C CA . LYS A 1 203 ? -13.523 -11.509 -1.667 1.00 80.62 203 LYS A CA 1
ATOM 1706 C C . LYS A 1 203 ? -14.453 -11.537 -0.447 1.00 80.62 203 LYS A C 1
ATOM 1708 O O . LYS A 1 203 ? -14.213 -12.288 0.488 1.00 80.62 203 LYS A O 1
ATOM 1713 N N . ASN A 1 204 ? -15.583 -10.831 -0.511 1.00 73.62 204 ASN A N 1
ATOM 1714 C CA . ASN A 1 204 ? -16.562 -10.785 0.585 1.00 73.62 204 ASN A CA 1
ATOM 1715 C C . ASN A 1 204 ? -17.416 -12.061 0.732 1.00 73.62 204 ASN A C 1
ATOM 1717 O O . ASN A 1 204 ? -18.153 -12.194 1.705 1.00 73.62 204 ASN A O 1
ATOM 1721 N N . LYS A 1 205 ? -17.366 -12.988 -0.234 1.00 69.50 205 LYS A N 1
ATOM 1722 C CA . LYS A 1 205 ? -18.095 -14.267 -0.173 1.00 69.50 205 LYS A CA 1
ATOM 1723 C C . LYS A 1 205 ? -17.300 -15.388 0.501 1.00 69.50 205 LYS A C 1
ATOM 1725 O O . LYS A 1 205 ? -17.908 -16.384 0.870 1.00 69.50 205 LYS A O 1
ATOM 1730 N N . GLY A 1 206 ? -15.979 -15.244 0.632 1.00 55.44 206 GLY A N 1
ATOM 1731 C CA . GLY A 1 206 ? -15.093 -16.238 1.251 1.00 55.44 206 GLY A CA 1
ATOM 1732 C C . GLY A 1 206 ? -14.919 -16.093 2.768 1.00 55.44 206 GLY A C 1
ATOM 1733 O O . GLY A 1 206 ? -14.211 -16.892 3.363 1.00 55.44 206 GLY A O 1
ATOM 1734 N N . THR A 1 207 ? -15.543 -15.090 3.397 1.00 47.75 207 THR A N 1
ATOM 1735 C CA . THR A 1 207 ? -15.454 -14.800 4.843 1.00 47.75 207 THR A CA 1
ATOM 1736 C C . THR A 1 207 ? -16.699 -15.241 5.628 1.00 47.75 207 THR A C 1
ATOM 1738 O O . THR A 1 207 ? -17.149 -14.518 6.517 1.00 47.75 207 THR A O 1
ATOM 1741 N N . HIS A 1 208 ? -17.280 -16.395 5.284 1.00 35.41 208 HIS A N 1
ATOM 1742 C CA . HIS A 1 208 ? -18.387 -17.021 6.020 1.00 35.41 208 HIS A CA 1
ATOM 1743 C C . HIS A 1 208 ? -18.051 -18.446 6.445 1.00 35.41 208 HIS A C 1
ATOM 1745 O O . HIS A 1 208 ? -17.508 -19.191 5.600 1.00 35.41 208 HIS A O 1
#

Foldseek 3Di:
DDDPPPWDDPVNVVLLLLLQLLLLLLDPDPVSSVVSNVVSVVLCVVCVPPDTPDPVVVVSSVVSVVVSVVSVVVSVVVVVVVVVVVVVVVVVVVVVVVVVVVPPPPDDDDDDDDDDDDDDDDDDDDDDDDPDVDDDDPVLLLVQLLVVLCVQPVPDDPVLSNVVSVLCVSSVVSHPCCVLVPDDLVSCPVDDPVSSVSNVVSSVVPPD

Organism: NCBI:txid49249

Sequence (208 aa):
MQSHANEITRQTILHLYKRCLKSANRIPSIEQRLMYQEYVQEGFRRKRDLWANTPQALAAISDAQEQLERMNYYHSIREMKREEERKKNQSHFIEQQETAWGENQTKEEETSETENQMYNEEQKIEKSSHTTFCAPSEKEKFNIVSKWLTSTLPHLHNDDHIVYTKFFIQDGFDSIAMLEEELMEEDLSFMKKAHRRALLKNKNKGTH

pLDDT: mean 79.02, std 20.18, range [31.22, 96.75]

Radius of gyration: 24.58 Å; chains: 1; bounding box: 50×54×77 Å

Secondary structure (DSSP, 8-state):
---------HHHHHHHHHHHHHHHHT-SSHHHHHHHHHHHHHHHHTTTTPPTT-HHHHHHHHHHHHHHHHHHHHHHHHHHHHHHHHHHHHHHHHHHHHHHHSS-SS---------------------------PPPPHHHHHHHHHHHHHHH-TT--HHHHHHHHHHHHHTT--SHHIIIII--TGGGTTS-HHHHHHHHHHHTTS--